Protein AF-A0A841FXX3-F1 (afdb_monomer_lite)

Foldseek 3Di:
DDDPVPPDDDDDDDDDDDDDDDPDDPDPCPVVVVVVVVVVVVVVVVVVLLVLLVVLVVQLVVLLVVQLVLLVVLVVLVVCLVVDDDDPVSSVVSVVVSVVSVVVSVVSLVSNVVSLVSCVPRPDPL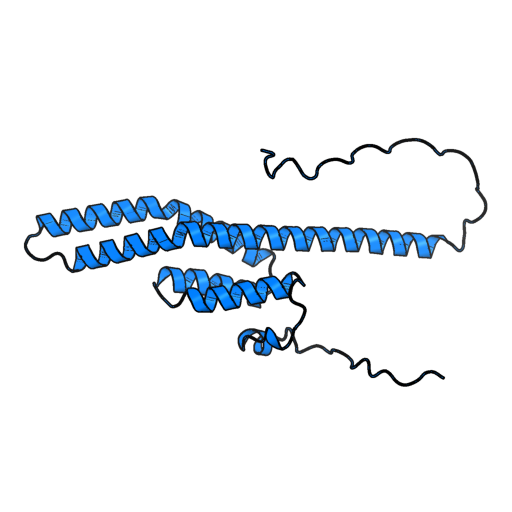LNVLSVVLNVCSNVVHDNPVSVVLNVLVSCVRSVNDPDPPVSDDVSCVVVCVPVDDPDPPPDDDDD

Sequence (192 aa):
MTSWWELAIPAAAGVLGGLGGAAVSGWFGRSNTADAFEREAEERRRRHFLDDRRSSYVRFLAALREWEPRRDRDWKMRAAADNASHTDAQRDDAMRRWRQSREESEPYFRKLIEAQQEILLLAPRHIRDLAISLVVESSRGGKTGRLMEEFLQAVRFDLGTDPDLRAAGSPLLETSGVFQDGVPSLSADDQP

Secondary structure (DSSP, 8-state):
---TTSS------------------TTTSHHHHHHHHHHHHHHHHHHHHHHHHHHHHHHHHHHHHHHHHHHHHHHHHHHHHHT--S-HHHHHHHHHHHHHHHHHHHHHHHHHHHHHHHHHHHS-HHHHHHHHHHHHHHHHT--HHHHHHHHHHHHHHHTT--S-TTTT--HHHHHTTTT-S-----------

Structure (mmCIF, N/CA/C/O backbone):
data_AF-A0A841FXX3-F1
#
_entry.id   AF-A0A841FXX3-F1
#
loop_
_atom_site.group_PDB
_atom_site.id
_atom_site.type_symbol
_atom_site.label_atom_id
_atom_site.label_alt_id
_atom_site.label_comp_id
_atom_site.label_asym_id
_atom_site.label_entity_id
_atom_site.label_seq_id
_atom_site.pdbx_PDB_ins_code
_atom_site.Cartn_x
_atom_site.Cartn_y
_atom_site.Cartn_z
_atom_site.occupancy
_atom_site.B_iso_or_equiv
_atom_site.auth_seq_id
_atom_site.auth_comp_id
_atom_site.auth_asym_id
_atom_site.auth_atom_id
_atom_site.pdbx_PDB_model_num
ATOM 1 N N . MET A 1 1 ? -28.588 -19.182 -8.859 1.00 33.19 1 MET A N 1
ATOM 2 C CA . MET A 1 1 ? -27.223 -18.727 -8.526 1.00 33.19 1 MET A CA 1
ATOM 3 C C . MET A 1 1 ? -27.374 -17.431 -7.755 1.00 33.19 1 MET A C 1
ATOM 5 O O . MET A 1 1 ? -27.699 -16.421 -8.357 1.00 33.19 1 MET A O 1
ATOM 9 N N . THR A 1 2 ? -27.288 -17.503 -6.432 1.00 31.84 2 THR A N 1
ATOM 10 C CA . THR A 1 2 ? -27.483 -16.385 -5.499 1.00 31.84 2 THR A CA 1
ATOM 11 C C . THR A 1 2 ? -26.165 -15.634 -5.313 1.00 31.84 2 THR A C 1
ATOM 13 O O . THR A 1 2 ? -25.117 -16.246 -5.106 1.00 31.84 2 THR A O 1
ATOM 16 N N . SER A 1 3 ? -26.199 -14.311 -5.452 1.00 34.47 3 SER A N 1
ATOM 17 C CA . SER A 1 3 ? -25.046 -13.422 -5.303 1.00 34.47 3 SER A CA 1
ATOM 18 C C . SER A 1 3 ? -24.750 -13.121 -3.830 1.00 34.47 3 SER A C 1
ATOM 20 O O . SER A 1 3 ? -25.654 -12.886 -3.037 1.00 34.47 3 SER A O 1
ATOM 22 N N . TRP A 1 4 ? -23.465 -13.074 -3.475 1.00 40.78 4 TRP A N 1
ATOM 23 C CA . TRP A 1 4 ? -22.912 -12.922 -2.117 1.00 40.78 4 TRP A CA 1
ATOM 24 C C . TRP A 1 4 ? -23.240 -11.608 -1.373 1.00 40.78 4 TRP A C 1
ATOM 26 O O . TRP A 1 4 ? -22.774 -11.424 -0.254 1.00 40.78 4 TRP A O 1
ATOM 36 N N . TRP A 1 5 ? -24.056 -10.719 -1.948 1.00 43.78 5 TRP A N 1
ATOM 37 C CA . TRP A 1 5 ? -24.592 -9.529 -1.272 1.00 43.78 5 TRP A CA 1
ATOM 38 C C . TRP A 1 5 ? -25.999 -9.738 -0.677 1.00 43.78 5 TRP A C 1
ATOM 40 O O . TRP A 1 5 ? -26.487 -8.865 0.031 1.00 43.78 5 TRP A O 1
ATOM 50 N N . GLU A 1 6 ? -26.646 -10.891 -0.904 1.00 35.94 6 GLU A N 1
ATOM 51 C CA . GLU A 1 6 ? -27.991 -11.195 -0.374 1.00 35.94 6 GLU A CA 1
ATOM 52 C C . GLU A 1 6 ? -28.008 -11.791 1.049 1.00 35.94 6 GLU A C 1
ATOM 54 O O . GLU A 1 6 ? -29.073 -12.112 1.575 1.00 35.94 6 GLU A O 1
ATOM 59 N N . LEU A 1 7 ? -26.861 -11.909 1.724 1.00 43.62 7 LEU A N 1
ATOM 60 C CA . LEU A 1 7 ? -26.814 -12.297 3.136 1.00 43.62 7 LEU A CA 1
ATOM 61 C C . LEU A 1 7 ? -26.392 -11.111 4.006 1.00 43.62 7 LEU A C 1
ATOM 63 O O . LEU A 1 7 ? -25.212 -10.788 4.104 1.00 43.62 7 LEU A O 1
ATOM 67 N N . ALA A 1 8 ? -27.407 -10.564 4.685 1.00 34.59 8 ALA A N 1
ATOM 68 C CA . ALA A 1 8 ? -27.363 -9.788 5.929 1.00 34.59 8 ALA A CA 1
ATOM 69 C C . ALA A 1 8 ? -27.492 -8.254 5.851 1.00 34.59 8 ALA A C 1
ATOM 71 O O . ALA A 1 8 ? -26.594 -7.536 6.270 1.00 34.59 8 ALA A O 1
ATOM 72 N N . ILE A 1 9 ? -28.684 -7.771 5.479 1.00 40.09 9 ILE A N 1
ATOM 73 C CA . ILE A 1 9 ? -29.425 -6.685 6.173 1.00 40.09 9 ILE A CA 1
ATOM 74 C C . ILE A 1 9 ? -30.918 -7.088 6.043 1.00 40.09 9 ILE A C 1
ATOM 76 O O . ILE A 1 9 ? -31.274 -7.436 4.916 1.00 40.09 9 ILE A O 1
ATOM 80 N N . PRO A 1 10 ? -31.801 -7.126 7.082 1.00 42.88 10 PRO A N 1
ATOM 81 C CA . PRO A 1 10 ? -32.069 -6.000 7.995 1.00 42.88 10 PRO A CA 1
ATOM 82 C C . PRO A 1 10 ? -32.523 -6.332 9.439 1.00 42.88 10 PRO A C 1
ATOM 84 O O . PRO A 1 10 ? -33.099 -7.377 9.716 1.00 42.88 10 PRO A O 1
ATOM 87 N N . ALA A 1 11 ? -32.407 -5.353 10.344 1.00 34.44 11 ALA A N 1
ATOM 88 C CA . ALA A 1 11 ? -33.353 -5.210 11.457 1.00 34.44 11 ALA A CA 1
ATOM 89 C C . ALA A 1 11 ? -33.450 -3.745 11.916 1.00 34.44 11 ALA A C 1
ATOM 91 O O . ALA A 1 11 ? -32.892 -3.340 12.931 1.00 34.44 11 ALA A O 1
ATOM 92 N N . ALA A 1 12 ? -34.190 -2.950 11.145 1.00 39.91 12 ALA A N 1
ATOM 93 C CA . ALA A 1 12 ? -34.889 -1.781 11.656 1.00 39.91 12 ALA A CA 1
ATOM 94 C C . ALA A 1 12 ? -36.365 -2.173 11.818 1.00 39.91 12 ALA A C 1
ATOM 96 O O . ALA A 1 12 ? -37.042 -2.350 10.811 1.00 39.91 12 ALA A O 1
ATOM 97 N N . ALA A 1 13 ? -36.833 -2.357 13.057 1.00 36.03 13 ALA A N 1
ATOM 98 C CA . ALA A 1 13 ? -38.236 -2.235 13.486 1.00 36.03 13 ALA A CA 1
ATOM 99 C C . ALA A 1 13 ? -38.353 -2.617 14.972 1.00 36.03 13 ALA A C 1
ATOM 101 O O . ALA A 1 13 ? -38.108 -3.762 15.341 1.00 36.03 13 ALA A O 1
ATOM 102 N N . GLY A 1 14 ? -38.745 -1.664 15.820 1.00 32.84 14 GLY A N 1
ATOM 103 C CA . GLY A 1 14 ? -39.004 -1.924 17.237 1.00 32.84 14 GLY A CA 1
ATOM 104 C C . GLY A 1 14 ? -39.181 -0.669 18.088 1.00 32.84 14 GLY A C 1
ATOM 105 O O . GLY A 1 14 ? -38.599 -0.573 19.161 1.00 32.84 14 GLY A O 1
ATOM 106 N N . VAL A 1 15 ? -39.949 0.311 17.608 1.00 38.28 15 VAL A N 1
ATOM 107 C CA . VAL A 1 15 ? -40.445 1.429 18.424 1.00 38.28 15 VAL A CA 1
ATOM 108 C C . VAL A 1 15 ? -41.919 1.154 18.746 1.00 38.28 15 VAL A C 1
ATOM 110 O O . VAL A 1 15 ? -42.684 0.861 17.833 1.00 38.28 15 VAL A O 1
ATOM 113 N N . LEU A 1 16 ? -42.268 1.318 20.033 1.00 42.41 16 LEU A N 1
ATOM 114 C CA . LEU A 1 16 ? -43.600 1.403 20.675 1.00 42.41 16 LEU A CA 1
ATOM 115 C C . LEU A 1 16 ? -44.259 0.119 21.214 1.00 42.41 16 LEU A C 1
ATOM 117 O O . LEU A 1 16 ? -44.835 -0.676 20.482 1.00 42.41 16 LEU A O 1
ATOM 121 N N . GLY A 1 17 ? -44.315 0.045 22.551 1.00 32.19 17 GLY A N 1
ATOM 122 C CA . GLY A 1 17 ? -45.279 -0.761 23.306 1.00 32.19 17 GLY A CA 1
ATOM 123 C C . GLY A 1 17 ? -44.850 -1.001 24.756 1.00 32.19 17 GLY A C 1
ATOM 124 O O . GLY A 1 17 ? -44.239 -2.023 25.036 1.00 32.19 17 GLY A O 1
ATOM 125 N N . GLY A 1 18 ? -45.153 -0.080 25.684 1.00 30.45 18 GLY A N 1
ATOM 126 C CA . GLY A 1 18 ? -44.910 -0.332 27.114 1.00 30.45 18 GLY A CA 1
ATOM 127 C C . GLY A 1 18 ? -44.924 0.871 28.061 1.00 30.45 18 GLY A C 1
ATOM 128 O O . GLY A 1 18 ? -44.042 0.983 28.904 1.00 30.45 18 GLY A O 1
ATOM 129 N N . LEU A 1 19 ? -45.903 1.775 27.951 1.00 45.00 19 LEU A N 1
ATOM 130 C CA . LEU A 1 19 ? -46.287 2.643 29.071 1.00 45.00 19 LEU A CA 1
ATOM 131 C C . LEU A 1 19 ? -47.254 1.850 29.959 1.00 45.00 19 LEU A C 1
ATOM 133 O O . LEU A 1 19 ? -48.381 1.596 29.544 1.00 45.00 19 LEU A O 1
ATOM 137 N N . GLY A 1 20 ? -46.829 1.478 31.168 1.00 33.91 20 GLY A N 1
ATOM 138 C CA . GLY A 1 20 ? -47.740 0.983 32.201 1.00 33.91 20 GLY A CA 1
ATOM 139 C C . GLY A 1 20 ? -47.128 -0.054 33.138 1.00 33.91 20 GLY A C 1
ATOM 140 O O . GLY A 1 20 ? -47.160 -1.241 32.842 1.00 33.91 20 GLY A O 1
ATOM 141 N N . GLY A 1 21 ? -46.656 0.393 34.304 1.00 32.22 21 GLY A N 1
ATOM 142 C CA . GLY A 1 21 ? -46.480 -0.472 35.475 1.00 32.22 21 GLY A CA 1
ATOM 143 C C . GLY A 1 21 ? -45.101 -0.411 36.133 1.00 32.22 21 GLY A C 1
ATOM 144 O O . GLY A 1 21 ? -44.094 -0.710 35.509 1.00 32.22 21 GLY A O 1
ATOM 145 N N . ALA A 1 22 ? -45.112 -0.099 37.433 1.00 40.62 22 ALA A N 1
ATOM 146 C CA . ALA A 1 22 ? -44.022 -0.221 38.408 1.00 40.62 22 ALA A CA 1
ATOM 147 C C . ALA A 1 22 ? -43.091 0.992 38.608 1.00 40.62 22 ALA A C 1
ATOM 149 O O . ALA A 1 22 ? -41.865 0.902 38.612 1.00 40.62 22 ALA A O 1
ATOM 150 N N . ALA A 1 23 ? -43.699 2.120 38.978 1.00 48.38 23 ALA A N 1
ATOM 151 C CA . ALA A 1 23 ? -43.150 2.933 40.058 1.00 48.38 23 ALA A CA 1
ATOM 152 C C . ALA A 1 23 ? -43.208 2.122 41.371 1.00 48.38 23 ALA A C 1
ATOM 154 O O . ALA A 1 23 ? -44.280 2.052 41.943 1.00 48.38 23 ALA A O 1
ATOM 155 N N . VAL A 1 24 ? -42.112 1.456 41.770 1.00 44.41 24 VAL A N 1
ATOM 156 C CA . VAL A 1 24 ? -41.615 1.165 43.148 1.00 44.41 24 VAL A CA 1
ATOM 157 C C . VAL A 1 24 ? -40.372 0.266 42.980 1.00 44.41 24 VAL A C 1
ATOM 159 O O . VAL A 1 24 ? -40.503 -0.949 42.997 1.00 44.41 24 VAL A O 1
ATOM 162 N N . SER A 1 25 ? -39.177 0.828 42.742 1.00 41.00 25 SER A N 1
ATOM 163 C CA . SER A 1 25 ? -37.848 0.151 42.869 1.00 41.00 25 SER A CA 1
ATOM 164 C C . SER A 1 25 ? -36.677 1.146 42.694 1.00 41.00 25 SER A C 1
ATOM 166 O O . SER A 1 25 ? -35.614 0.828 42.169 1.00 41.00 25 SER A O 1
ATOM 168 N N . GLY A 1 26 ? -36.880 2.413 43.060 1.00 42.16 26 GLY A N 1
ATOM 169 C CA . GLY A 1 26 ? -36.105 3.535 42.516 1.00 42.16 26 GLY A CA 1
ATOM 170 C C . GLY A 1 26 ? -34.750 3.864 43.149 1.00 42.16 26 GLY A C 1
ATOM 171 O O . GLY A 1 26 ? -34.178 4.872 42.739 1.00 42.16 26 GLY A O 1
ATOM 172 N N . TRP A 1 27 ? -34.222 3.106 44.121 1.00 45.59 27 TRP A N 1
ATOM 173 C CA . TRP A 1 27 ? -33.054 3.604 44.876 1.00 45.59 27 TRP A CA 1
ATOM 174 C C . TRP A 1 27 ? -31.821 2.700 44.981 1.00 45.59 27 TRP A C 1
ATOM 176 O O . TRP A 1 27 ? -30.732 3.232 45.150 1.00 45.59 27 TRP A O 1
ATOM 186 N N . PHE A 1 28 ? -31.926 1.389 44.742 1.00 43.22 28 PHE A N 1
ATOM 187 C CA . PHE A 1 28 ? -30.753 0.490 44.733 1.00 43.22 28 PHE A CA 1
ATOM 188 C C . PHE A 1 28 ? -30.375 -0.067 43.346 1.00 43.22 28 PHE A C 1
ATOM 190 O O . PHE A 1 28 ? -29.355 -0.731 43.214 1.00 43.22 28 PHE A O 1
ATOM 197 N N . GLY A 1 29 ? -31.154 0.226 42.295 1.00 41.97 29 GLY A N 1
ATOM 198 C CA . GLY A 1 29 ? -30.907 -0.272 40.930 1.00 41.97 29 GLY A CA 1
ATOM 199 C C . GLY A 1 29 ? -30.234 0.712 39.963 1.00 41.97 29 GLY A C 1
ATOM 200 O O . GLY A 1 29 ? -29.828 0.301 38.882 1.00 41.97 29 GLY A O 1
ATOM 201 N N . ARG A 1 30 ? -30.109 2.002 40.319 1.00 46.97 30 ARG A N 1
ATOM 202 C CA . ARG A 1 30 ? -29.649 3.049 39.382 1.00 46.97 30 ARG A CA 1
ATOM 203 C C . ARG A 1 30 ? -28.150 3.014 39.077 1.00 46.97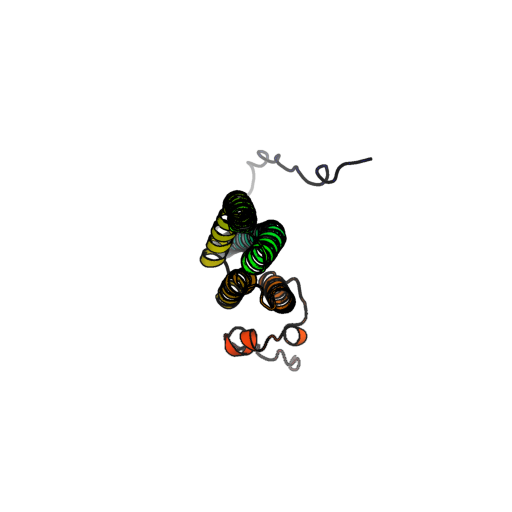 30 ARG A C 1
ATOM 205 O O . ARG A 1 30 ? -27.788 3.321 37.946 1.00 46.97 30 ARG A O 1
ATOM 212 N N . SER A 1 31 ? -27.307 2.622 40.034 1.00 52.81 31 SER A N 1
ATOM 213 C CA . SER A 1 31 ? -25.863 2.459 39.799 1.00 52.81 31 SER A CA 1
ATOM 214 C C . SER A 1 31 ? -25.592 1.295 38.846 1.00 52.81 31 SER A C 1
ATOM 216 O O . SER A 1 31 ? -24.956 1.490 37.822 1.00 52.81 31 SER A O 1
ATOM 218 N N . ASN A 1 32 ? -26.211 0.131 39.076 1.00 55.31 32 ASN A N 1
ATOM 219 C CA . ASN A 1 32 ? -26.041 -1.037 38.204 1.00 55.31 32 ASN A CA 1
ATOM 220 C C . ASN A 1 32 ? -26.517 -0.803 36.762 1.00 55.31 32 ASN A C 1
ATOM 222 O O . ASN A 1 32 ? -25.912 -1.331 35.834 1.00 55.31 32 ASN A O 1
ATOM 226 N N . THR A 1 33 ? -27.579 -0.019 36.546 1.00 58.66 33 THR A N 1
ATOM 227 C CA . THR A 1 33 ? -28.030 0.313 35.185 1.00 58.66 33 THR A CA 1
ATOM 228 C C . THR A 1 33 ? -27.142 1.348 34.507 1.00 58.66 33 THR A C 1
ATOM 230 O O . THR A 1 33 ? -26.877 1.204 33.321 1.00 58.66 33 THR A O 1
ATOM 233 N N . ALA A 1 34 ? -26.667 2.371 35.228 1.00 62.97 34 ALA A N 1
ATOM 234 C CA . ALA A 1 34 ? -25.755 3.366 34.664 1.00 62.97 34 ALA A CA 1
ATOM 235 C C . ALA A 1 34 ? -24.422 2.714 34.266 1.00 62.97 34 ALA A C 1
ATOM 237 O O . ALA A 1 34 ? -23.995 2.858 33.125 1.00 62.97 34 ALA A O 1
ATOM 238 N N . ASP A 1 35 ? -23.868 1.875 35.143 1.00 67.50 35 ASP A N 1
ATOM 239 C CA . ASP A 1 35 ? -22.648 1.110 34.880 1.00 67.50 35 ASP A CA 1
ATOM 240 C C . ASP A 1 35 ? -22.836 0.085 33.747 1.00 67.50 35 ASP A C 1
ATOM 242 O O . ASP A 1 35 ? -21.882 -0.251 33.045 1.00 67.50 35 ASP A O 1
ATOM 246 N N . ALA A 1 36 ? -24.048 -0.456 33.566 1.00 66.69 36 ALA A N 1
ATOM 247 C CA . ALA A 1 36 ? -24.368 -1.355 32.456 1.00 66.69 36 ALA A CA 1
ATOM 248 C C . ALA A 1 36 ? -24.495 -0.602 31.121 1.00 66.69 36 ALA A C 1
ATOM 250 O O . ALA A 1 36 ? -23.956 -1.064 30.117 1.00 66.69 36 ALA A O 1
ATOM 251 N N . PHE A 1 37 ? -25.142 0.569 31.103 1.00 66.56 37 PHE A N 1
ATOM 252 C CA . PHE A 1 37 ? -25.237 1.412 29.907 1.00 66.56 37 PHE A CA 1
ATOM 253 C C . PHE A 1 37 ? -23.880 1.996 29.502 1.00 66.56 37 PHE A C 1
ATOM 255 O O . PHE A 1 37 ? -23.587 2.068 28.309 1.00 66.56 37 PHE A O 1
ATOM 262 N N . GLU A 1 38 ? -23.042 2.388 30.465 1.00 71.94 38 GLU A N 1
ATOM 263 C CA . GLU A 1 38 ? -21.676 2.846 30.200 1.00 71.94 38 GLU A CA 1
ATOM 264 C C . GLU A 1 38 ? -20.825 1.726 29.601 1.00 71.94 38 GLU A C 1
ATOM 266 O O . GLU A 1 38 ? -20.213 1.937 28.552 1.00 71.94 38 GLU A O 1
ATOM 271 N N . ARG A 1 39 ? -20.882 0.514 30.174 1.00 73.62 39 ARG A N 1
ATOM 272 C CA . ARG A 1 39 ? -20.225 -0.674 29.608 1.00 73.62 39 ARG A CA 1
ATOM 273 C C . ARG A 1 39 ? -20.726 -0.995 28.202 1.00 73.62 39 ARG A C 1
ATOM 275 O O . ARG A 1 39 ? -19.916 -1.206 27.306 1.00 73.62 39 ARG A O 1
ATOM 282 N N . GLU A 1 40 ? -22.034 -0.960 27.962 1.00 69.81 40 GLU A N 1
ATOM 283 C CA . GLU A 1 40 ? -22.610 -1.222 26.637 1.00 69.81 40 GLU A CA 1
ATOM 284 C C . GLU A 1 40 ? -22.244 -0.135 25.606 1.00 69.81 40 GLU A C 1
ATOM 286 O O . GLU A 1 40 ? -22.032 -0.421 24.424 1.00 69.81 40 GLU A O 1
ATOM 291 N N . ALA A 1 41 ? -22.158 1.131 26.019 1.00 72.06 41 ALA A N 1
ATOM 292 C CA . ALA A 1 41 ? -21.716 2.230 25.162 1.00 72.06 41 ALA A CA 1
ATOM 293 C C . ALA A 1 41 ? -20.211 2.154 24.860 1.00 72.06 41 ALA A C 1
ATOM 295 O O . ALA A 1 41 ? -19.779 2.426 23.738 1.00 72.06 41 ALA A O 1
ATOM 296 N N . GLU A 1 42 ? -19.398 1.781 25.843 1.00 71.50 42 GLU A N 1
ATOM 297 C CA . GLU A 1 42 ? -17.967 1.547 25.679 1.00 71.50 42 GLU A CA 1
ATOM 298 C C . GLU A 1 42 ? -17.685 0.337 24.787 1.00 71.50 42 GLU A C 1
ATOM 300 O O . GLU A 1 42 ? -16.851 0.415 23.884 1.00 71.50 42 GLU A O 1
ATOM 305 N N . GLU A 1 43 ? -18.460 -0.733 24.925 1.00 70.81 43 GLU A N 1
ATOM 306 C CA . GLU A 1 43 ? -18.322 -1.915 24.086 1.00 70.81 43 GLU A CA 1
ATOM 307 C C . GLU A 1 43 ? -18.738 -1.647 22.633 1.00 70.81 43 GLU A C 1
ATOM 309 O O . GLU A 1 43 ? -18.054 -2.081 21.704 1.00 70.81 43 GLU A O 1
ATOM 314 N N . ARG A 1 44 ? -19.785 -0.841 22.406 1.00 70.44 44 ARG A N 1
ATOM 315 C CA . ARG A 1 44 ? -20.138 -0.348 21.062 1.00 70.44 44 ARG A CA 1
ATOM 316 C C . ARG A 1 44 ? -19.031 0.505 20.443 1.00 70.44 44 ARG A C 1
ATOM 318 O O . ARG A 1 44 ? -18.685 0.285 19.283 1.00 70.44 44 ARG A O 1
ATOM 325 N N . ARG A 1 45 ? -18.443 1.432 21.210 1.00 73.25 45 ARG A N 1
ATOM 326 C CA . ARG A 1 45 ? -17.301 2.252 20.759 1.00 73.25 45 ARG A CA 1
ATOM 327 C C . ARG A 1 45 ? -16.101 1.381 20.392 1.00 73.25 45 ARG A C 1
ATOM 329 O O . ARG A 1 45 ? -15.501 1.581 19.339 1.00 73.25 45 ARG A O 1
ATOM 336 N N . ARG A 1 46 ? -15.796 0.375 21.216 1.00 74.62 46 ARG A N 1
ATOM 337 C CA . ARG A 1 46 ?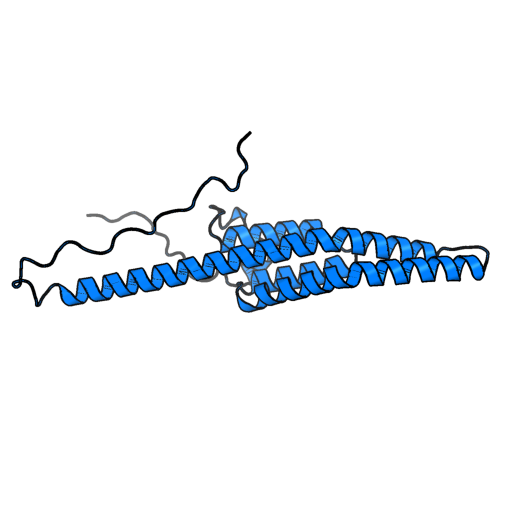 -14.711 -0.580 20.967 1.00 74.62 46 ARG A CA 1
ATOM 338 C C . ARG A 1 46 ? -14.946 -1.406 19.701 1.00 74.62 46 ARG A C 1
ATOM 340 O O . ARG A 1 46 ? -14.012 -1.573 18.923 1.00 74.62 46 ARG A O 1
ATOM 347 N N . ARG A 1 47 ? -16.172 -1.894 19.470 1.00 72.81 47 ARG A N 1
ATOM 348 C CA . ARG A 1 47 ? -16.522 -2.654 18.255 1.00 72.81 47 ARG A CA 1
ATOM 349 C C . ARG A 1 47 ? -16.372 -1.808 16.993 1.00 72.81 47 ARG A C 1
ATOM 351 O O . ARG A 1 47 ? -15.665 -2.231 16.088 1.00 72.81 47 ARG A O 1
ATOM 358 N N . HIS A 1 48 ? -16.931 -0.594 16.973 1.00 77.44 48 HIS A N 1
ATOM 359 C CA . HIS A 1 48 ? -16.757 0.325 15.839 1.00 77.44 48 HIS A CA 1
ATOM 360 C C . HIS A 1 48 ? -15.286 0.600 15.533 1.00 77.44 48 HIS A C 1
ATOM 362 O O . HIS A 1 48 ? -14.870 0.542 14.383 1.00 77.44 48 HIS A O 1
ATOM 368 N N . PHE A 1 49 ? -14.478 0.815 16.568 1.00 82.44 49 PHE A N 1
ATOM 369 C CA . PHE A 1 49 ? -13.058 1.074 16.387 1.00 82.44 49 PHE A CA 1
ATOM 370 C C . PHE A 1 49 ? -12.290 -0.117 15.780 1.00 82.44 49 PHE A C 1
ATOM 372 O O . PHE A 1 49 ? -11.398 0.079 14.954 1.00 82.44 49 PHE A O 1
ATOM 379 N N . LEU A 1 50 ? -12.639 -1.356 16.148 1.00 81.00 50 LEU A N 1
ATOM 380 C CA . LEU A 1 50 ? -12.058 -2.559 15.538 1.00 81.00 50 LEU A CA 1
ATOM 381 C C . LEU A 1 50 ? -12.533 -2.766 14.093 1.00 81.00 50 LEU A C 1
ATOM 383 O O . LEU A 1 50 ? -11.733 -3.157 13.240 1.00 81.00 50 LEU A O 1
ATOM 387 N N . ASP A 1 51 ? -13.798 -2.467 13.801 1.00 83.00 51 ASP A N 1
ATOM 388 C CA . ASP A 1 51 ? -14.342 -2.534 12.442 1.00 83.00 51 ASP A CA 1
ATOM 389 C C . ASP A 1 51 ? -13.659 -1.518 11.515 1.00 83.00 51 ASP A C 1
ATOM 391 O O . ASP A 1 51 ? -13.256 -1.872 10.403 1.00 83.00 51 ASP A O 1
ATOM 395 N N . ASP A 1 52 ? -13.434 -0.291 11.991 1.00 86.94 52 ASP A N 1
ATOM 396 C CA . ASP A 1 52 ? -12.711 0.749 11.255 1.00 86.94 52 ASP A CA 1
ATOM 397 C C . ASP A 1 52 ? -11.273 0.319 10.948 1.00 86.94 52 ASP A C 1
ATOM 399 O O . ASP A 1 52 ? -10.821 0.421 9.804 1.00 86.94 52 ASP A O 1
ATOM 403 N N . ARG A 1 53 ? -10.561 -0.241 11.937 1.00 88.69 53 ARG A N 1
ATOM 404 C CA . ARG A 1 53 ? -9.212 -0.796 11.735 1.00 88.69 53 ARG A CA 1
ATOM 405 C C . ARG A 1 53 ? -9.201 -1.907 10.698 1.00 88.69 53 ARG A C 1
ATOM 407 O O . ARG A 1 53 ? -8.401 -1.863 9.763 1.00 88.69 53 ARG A O 1
ATOM 414 N N . ARG A 1 54 ? -10.105 -2.880 10.832 1.00 89.38 54 ARG A N 1
ATOM 415 C CA . ARG A 1 54 ? -10.243 -3.988 9.881 1.00 89.38 54 ARG A CA 1
ATOM 416 C C . ARG A 1 54 ? -10.478 -3.465 8.466 1.00 89.38 54 ARG A C 1
ATOM 418 O O . ARG A 1 54 ? -9.838 -3.933 7.526 1.00 89.38 54 ARG A O 1
ATOM 425 N N . SER A 1 55 ? -11.370 -2.489 8.325 1.00 91.12 55 SER A N 1
ATOM 426 C CA . SER A 1 55 ? -11.698 -1.843 7.054 1.00 91.12 55 SER A CA 1
ATOM 427 C C . SER A 1 55 ? -10.463 -1.185 6.423 1.00 91.12 55 SER A C 1
ATOM 429 O O . SER A 1 55 ? -10.170 -1.420 5.248 1.00 91.12 55 SER A O 1
ATOM 431 N N . SER A 1 56 ? -9.676 -0.455 7.216 1.00 93.44 56 SER A N 1
ATOM 432 C CA . SER A 1 56 ? -8.427 0.181 6.774 1.00 93.44 56 SER A CA 1
ATOM 433 C C . SER A 1 56 ? -7.358 -0.835 6.362 1.00 93.44 56 SER A C 1
ATOM 435 O O . SER A 1 56 ? -6.718 -0.667 5.324 1.00 93.44 56 SER A O 1
ATOM 437 N N . TYR A 1 57 ? -7.194 -1.939 7.103 1.00 93.00 57 TYR A N 1
ATOM 438 C CA . TYR A 1 57 ? -6.265 -3.014 6.723 1.00 93.00 57 TYR A CA 1
ATOM 439 C C . TYR A 1 57 ? -6.634 -3.645 5.381 1.00 93.00 57 TYR A C 1
ATOM 441 O O . TYR A 1 57 ? -5.765 -3.850 4.534 1.00 93.00 57 TYR A O 1
ATOM 449 N N . VAL A 1 58 ? -7.923 -3.905 5.152 1.00 93.50 58 VAL A N 1
ATOM 450 C CA . VAL A 1 58 ? -8.410 -4.444 3.875 1.00 93.50 58 VAL A CA 1
ATOM 451 C C . VAL A 1 58 ? -8.157 -3.463 2.731 1.00 93.50 58 VAL A C 1
ATOM 453 O O . VAL A 1 58 ? -7.650 -3.877 1.687 1.00 93.50 58 VAL A O 1
ATOM 456 N N . ARG A 1 59 ? -8.457 -2.169 2.918 1.00 94.19 59 ARG A N 1
ATOM 457 C CA . ARG A 1 59 ? -8.195 -1.136 1.900 1.00 94.19 59 ARG A CA 1
ATOM 458 C C . ARG A 1 59 ? -6.712 -1.037 1.556 1.00 94.19 59 ARG A C 1
ATOM 460 O O . ARG A 1 59 ? -6.374 -1.004 0.374 1.00 94.19 59 ARG A O 1
ATOM 467 N N . PHE A 1 60 ? -5.834 -1.062 2.556 1.00 96.12 60 PHE A N 1
ATOM 468 C CA . PHE A 1 60 ? -4.387 -1.029 2.348 1.00 96.12 60 PHE A CA 1
ATOM 469 C C . PHE A 1 60 ? -3.883 -2.249 1.576 1.00 96.12 60 PHE A C 1
ATOM 471 O O . PHE A 1 60 ? -3.189 -2.095 0.573 1.00 96.12 60 PHE A O 1
ATOM 478 N N . LEU A 1 61 ? -4.277 -3.459 1.982 1.00 93.44 61 LEU A N 1
ATOM 479 C CA . LEU A 1 61 ? -3.880 -4.692 1.297 1.00 93.44 61 LEU A CA 1
ATOM 480 C C . LEU A 1 61 ? -4.397 -4.742 -0.147 1.00 93.44 61 LEU A C 1
ATOM 482 O O . LEU A 1 61 ? -3.676 -5.173 -1.049 1.00 93.44 61 LEU A O 1
ATOM 486 N N . ALA A 1 62 ? -5.624 -4.272 -0.386 1.00 92.56 62 ALA A N 1
ATOM 487 C CA . ALA A 1 62 ? -6.188 -4.171 -1.728 1.00 92.56 62 ALA A CA 1
ATOM 488 C C . ALA A 1 62 ? -5.407 -3.173 -2.597 1.00 92.56 62 ALA A C 1
ATOM 490 O O . ALA A 1 62 ? -5.009 -3.514 -3.712 1.00 92.56 62 ALA A O 1
ATOM 491 N N . ALA A 1 63 ? -5.124 -1.974 -2.077 1.00 94.31 63 ALA A N 1
ATOM 492 C CA . ALA A 1 63 ? -4.338 -0.965 -2.784 1.00 94.31 63 ALA A CA 1
ATOM 493 C C . ALA A 1 63 ? -2.913 -1.458 -3.089 1.00 94.31 63 ALA A C 1
ATOM 495 O O . ALA A 1 63 ? -2.410 -1.266 -4.197 1.00 94.31 63 ALA A O 1
ATOM 496 N N . LEU A 1 64 ? -2.287 -2.165 -2.145 1.00 91.50 64 LEU A N 1
ATOM 497 C CA . LEU A 1 64 ? -0.956 -2.740 -2.319 1.00 91.50 64 LEU A CA 1
ATOM 498 C C . LEU A 1 64 ? -0.945 -3.807 -3.424 1.00 91.50 64 LEU A C 1
ATOM 500 O O . LEU A 1 64 ? -0.087 -3.766 -4.305 1.00 91.50 64 LEU A O 1
ATOM 504 N N . ARG A 1 65 ? -1.944 -4.699 -3.443 1.00 90.56 65 ARG A N 1
ATOM 505 C CA . ARG A 1 65 ? -2.110 -5.728 -4.485 1.00 90.56 65 ARG A CA 1
ATOM 506 C C . ARG A 1 65 ? -2.369 -5.142 -5.874 1.00 90.56 65 ARG A C 1
ATOM 508 O O . ARG A 1 65 ? -1.984 -5.742 -6.876 1.00 90.56 65 ARG A O 1
ATOM 515 N N . GLU A 1 66 ? -3.035 -3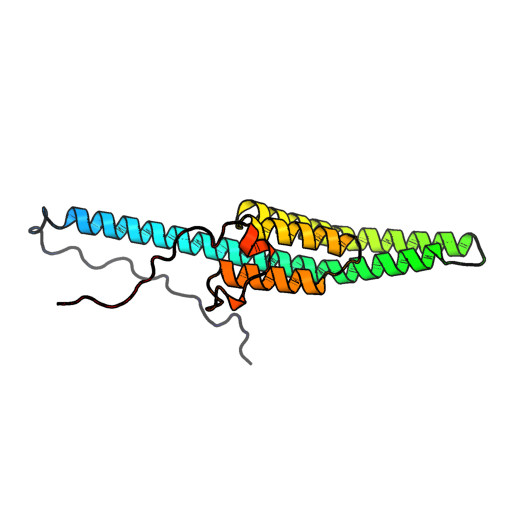.994 -5.958 1.00 91.81 66 GLU A N 1
ATOM 516 C CA . GLU A 1 66 ? -3.238 -3.290 -7.226 1.00 91.81 66 GLU A CA 1
ATOM 517 C C . GLU A 1 66 ? -1.950 -2.614 -7.718 1.00 91.81 66 GLU A C 1
ATOM 519 O O . GLU A 1 66 ? -1.634 -2.666 -8.911 1.00 91.81 66 GLU A O 1
ATOM 524 N N . TRP A 1 67 ? -1.201 -1.976 -6.820 1.00 92.25 67 TRP A N 1
ATOM 525 C CA . TRP A 1 67 ? -0.029 -1.187 -7.186 1.00 92.25 67 TRP A CA 1
ATOM 526 C C . TRP A 1 67 ? 1.228 -2.032 -7.449 1.00 92.25 67 TRP A C 1
ATOM 528 O O . TRP A 1 67 ? 1.946 -1.756 -8.412 1.00 92.25 67 TRP A O 1
ATOM 538 N N . GLU A 1 68 ? 1.490 -3.081 -6.660 1.00 89.94 68 GLU A N 1
ATOM 539 C CA . GLU A 1 68 ? 2.743 -3.851 -6.736 1.00 89.94 68 GLU A CA 1
ATOM 540 C C . GLU A 1 68 ? 3.054 -4.403 -8.146 1.00 89.94 68 GLU A C 1
ATOM 542 O O . GLU A 1 68 ? 4.173 -4.187 -8.623 1.00 89.94 68 GLU A O 1
ATOM 547 N N . PRO A 1 69 ? 2.103 -5.021 -8.881 1.00 88.69 69 PRO A N 1
ATOM 548 C CA . PRO A 1 69 ? 2.379 -5.536 -10.224 1.00 88.69 69 PRO A CA 1
ATOM 549 C C . PRO A 1 69 ? 2.700 -4.432 -11.240 1.00 88.69 69 PRO A C 1
ATOM 551 O O . PRO A 1 69 ? 3.483 -4.638 -12.166 1.00 88.69 69 PRO A O 1
ATOM 554 N N . ARG A 1 70 ? 2.101 -3.244 -11.076 1.00 91.00 70 ARG A N 1
ATOM 555 C CA . ARG A 1 70 ? 2.349 -2.078 -11.944 1.00 91.00 70 ARG A CA 1
ATOM 556 C C . ARG A 1 70 ? 3.741 -1.522 -11.697 1.00 91.00 70 ARG A C 1
ATOM 558 O O . ARG A 1 70 ? 4.487 -1.299 -12.643 1.00 91.00 70 ARG A O 1
ATOM 565 N N . ARG A 1 71 ? 4.120 -1.399 -10.424 1.00 89.25 71 ARG A N 1
ATOM 566 C CA . ARG A 1 71 ? 5.478 -1.037 -10.025 1.00 89.25 71 ARG A CA 1
ATOM 567 C C . ARG A 1 71 ? 6.493 -2.021 -10.604 1.00 89.25 71 ARG A C 1
ATOM 569 O O . ARG A 1 71 ? 7.482 -1.588 -11.184 1.00 89.25 71 ARG A O 1
ATOM 576 N N . ASP A 1 72 ? 6.274 -3.329 -10.476 1.00 89.31 72 ASP A N 1
ATOM 577 C CA . ASP A 1 72 ? 7.177 -4.346 -11.039 1.00 89.31 72 ASP A CA 1
ATOM 578 C C . ASP A 1 72 ? 7.325 -4.209 -12.568 1.00 89.31 72 ASP A C 1
ATOM 580 O O . ASP A 1 72 ? 8.441 -4.221 -13.095 1.00 89.31 72 ASP A O 1
ATOM 584 N N . ARG A 1 73 ? 6.213 -3.973 -13.278 1.00 90.56 73 ARG A N 1
ATOM 585 C CA . ARG A 1 73 ? 6.214 -3.654 -14.715 1.00 90.56 73 ARG A CA 1
ATOM 586 C C . ARG A 1 73 ? 7.067 -2.420 -15.026 1.00 90.56 73 ARG A C 1
ATOM 588 O O . ARG A 1 73 ? 7.895 -2.482 -15.934 1.00 90.56 73 ARG A O 1
ATOM 595 N N . ASP A 1 74 ? 6.906 -1.332 -14.274 1.00 89.38 74 ASP A N 1
ATOM 596 C CA . ASP A 1 74 ? 7.668 -0.092 -14.469 1.00 89.38 74 ASP A CA 1
ATOM 597 C C . ASP A 1 74 ? 9.173 -0.303 -14.279 1.00 89.38 74 ASP A C 1
ATOM 599 O O . ASP A 1 74 ? 9.971 0.197 -15.072 1.00 89.38 74 ASP A O 1
ATOM 603 N N . TRP A 1 75 ? 9.575 -1.064 -13.255 1.00 87.62 75 TRP A N 1
ATOM 604 C CA . TRP A 1 75 ? 10.981 -1.393 -13.005 1.00 87.62 75 TRP A CA 1
ATOM 605 C C . TRP A 1 75 ? 11.583 -2.232 -14.133 1.00 87.62 75 TRP A C 1
ATOM 607 O O . TRP A 1 75 ? 12.695 -1.951 -14.580 1.00 87.62 75 TRP A O 1
ATOM 617 N N . LYS A 1 76 ? 10.841 -3.217 -14.649 1.00 88.69 76 LYS A N 1
ATOM 618 C CA . LYS A 1 76 ? 11.269 -4.016 -15.808 1.00 88.69 76 LYS A CA 1
ATOM 619 C C . LYS A 1 76 ? 11.412 -3.163 -17.067 1.00 88.69 76 LYS A C 1
ATOM 621 O O . LYS A 1 76 ? 12.399 -3.305 -17.785 1.00 88.69 76 LYS A O 1
ATOM 626 N N . MET A 1 77 ? 10.476 -2.244 -17.316 1.00 88.50 77 MET A N 1
ATOM 627 C CA . MET A 1 77 ? 10.569 -1.297 -18.435 1.00 88.50 77 MET A CA 1
ATOM 628 C C . MET A 1 77 ? 11.761 -0.350 -18.288 1.00 88.50 77 MET A C 1
ATOM 630 O O . MET A 1 77 ? 12.443 -0.077 -19.273 1.00 88.50 77 MET A O 1
ATOM 634 N N . ARG A 1 78 ? 12.051 0.109 -17.064 1.00 88.69 78 ARG A N 1
ATOM 635 C CA . ARG A 1 78 ? 13.226 0.936 -16.786 1.00 88.69 78 ARG A CA 1
ATOM 636 C C . ARG A 1 78 ? 14.520 0.187 -17.081 1.00 88.69 78 ARG A C 1
ATOM 638 O O . ARG A 1 78 ? 15.347 0.689 -17.833 1.00 88.69 78 ARG A O 1
ATOM 645 N N . ALA A 1 79 ? 14.654 -1.029 -16.554 1.00 88.06 79 ALA A N 1
ATOM 646 C CA . ALA A 1 79 ? 15.816 -1.874 -16.800 1.00 88.06 79 ALA A CA 1
ATOM 647 C C . ALA A 1 79 ? 15.993 -2.185 -18.297 1.00 88.06 79 ALA A C 1
ATOM 649 O O . ALA A 1 79 ? 17.115 -2.207 -18.794 1.00 88.06 79 ALA A O 1
ATOM 650 N N . ALA A 1 80 ? 14.899 -2.387 -19.039 1.00 85.38 80 ALA A N 1
ATOM 651 C CA . ALA A 1 80 ? 14.949 -2.565 -20.488 1.00 85.38 80 ALA A CA 1
ATOM 652 C C . ALA A 1 80 ? 15.403 -1.290 -21.223 1.00 85.38 80 ALA A C 1
ATOM 654 O O . ALA A 1 80 ? 16.190 -1.386 -22.159 1.00 85.38 80 ALA A O 1
ATOM 655 N N . ALA A 1 81 ? 14.952 -0.106 -20.792 1.00 84.38 81 ALA A N 1
ATOM 656 C CA . ALA A 1 81 ? 15.382 1.173 -21.360 1.00 84.38 81 ALA A CA 1
ATOM 657 C C . ALA A 1 81 ? 16.867 1.463 -21.088 1.00 84.38 81 ALA A C 1
ATOM 659 O O . ALA A 1 81 ? 17.572 1.933 -21.980 1.00 84.38 81 ALA A O 1
ATOM 660 N N . ASP A 1 82 ? 17.350 1.141 -19.885 1.00 84.06 82 ASP A N 1
ATOM 661 C CA . ASP A 1 82 ? 18.757 1.309 -19.510 1.00 84.06 82 ASP A CA 1
ATOM 662 C C . ASP A 1 82 ? 19.671 0.327 -20.282 1.00 84.06 82 ASP A C 1
ATOM 664 O O . ASP A 1 82 ? 20.800 0.676 -20.625 1.00 84.06 82 ASP A O 1
ATOM 668 N N . ASN A 1 83 ? 19.163 -0.862 -20.636 1.00 83.31 83 ASN A N 1
ATOM 669 C CA . ASN A 1 83 ? 19.871 -1.878 -21.430 1.00 83.31 83 ASN A CA 1
ATOM 670 C C . ASN A 1 83 ? 19.610 -1.802 -22.944 1.00 83.31 83 ASN A C 1
ATOM 672 O O . ASN A 1 83 ? 20.096 -2.658 -23.684 1.00 83.31 83 ASN A O 1
ATOM 676 N N . ALA A 1 84 ? 18.842 -0.818 -23.425 1.00 77.19 84 ALA A N 1
ATOM 677 C CA . ALA A 1 84 ? 18.553 -0.669 -24.846 1.00 77.19 84 ALA A CA 1
ATOM 678 C C . ALA A 1 84 ? 19.850 -0.330 -25.600 1.00 77.19 84 ALA A C 1
ATOM 680 O O . ALA A 1 84 ? 20.328 0.809 -25.596 1.00 77.19 84 ALA A O 1
ATOM 681 N N . SER A 1 85 ? 20.443 -1.346 -26.221 1.00 68.69 85 SER A N 1
ATOM 682 C CA . SER A 1 85 ? 21.617 -1.223 -27.066 1.00 68.69 85 SER A CA 1
ATOM 683 C C . SER A 1 85 ? 21.177 -0.947 -28.504 1.00 68.69 85 SER A C 1
ATOM 685 O O . SER A 1 85 ? 20.280 -1.608 -29.019 1.00 68.69 85 SER A O 1
ATOM 687 N N . HIS A 1 86 ? 21.838 0.033 -29.130 1.00 62.38 86 HIS A N 1
ATOM 688 C CA . HIS A 1 86 ? 22.121 0.168 -30.571 1.00 62.38 86 HIS A CA 1
ATOM 689 C C . HIS A 1 86 ? 21.697 1.476 -31.263 1.00 62.38 86 HIS A C 1
ATOM 691 O O . HIS A 1 86 ? 22.402 1.859 -32.191 1.00 62.38 86 HIS A O 1
ATOM 697 N N . THR A 1 87 ? 20.685 2.234 -30.815 1.00 80.56 87 THR A N 1
ATOM 698 C CA . THR A 1 87 ? 20.416 3.591 -31.359 1.00 80.56 87 THR A CA 1
ATOM 699 C C . THR A 1 87 ? 19.777 4.534 -30.334 1.00 80.56 87 THR A C 1
ATOM 701 O O . THR A 1 87 ? 18.979 4.099 -29.501 1.00 80.56 87 THR A O 1
ATOM 704 N N . ASP A 1 88 ? 20.061 5.838 -30.431 1.00 84.25 88 ASP A N 1
ATOM 705 C CA . ASP A 1 88 ? 19.430 6.868 -29.586 1.00 84.25 88 ASP A CA 1
ATOM 706 C C . ASP A 1 88 ? 17.897 6.861 -29.727 1.00 84.25 88 ASP A C 1
ATOM 708 O O . ASP A 1 88 ? 17.175 6.950 -28.736 1.00 84.25 88 ASP A O 1
ATOM 712 N N . ALA A 1 89 ? 17.391 6.610 -30.940 1.00 85.81 89 ALA A N 1
ATOM 713 C CA . ALA A 1 89 ? 15.958 6.513 -31.218 1.00 85.81 89 ALA A CA 1
ATOM 714 C C . ALA A 1 89 ? 15.254 5.384 -30.436 1.00 85.81 89 ALA A C 1
ATOM 716 O O . ALA A 1 89 ? 14.125 5.558 -29.974 1.00 85.81 89 ALA A O 1
ATOM 717 N N . GLN A 1 90 ? 15.906 4.230 -30.259 1.00 84.31 90 GLN A N 1
ATOM 718 C CA . GLN A 1 90 ? 15.354 3.114 -29.480 1.00 84.31 90 GLN A CA 1
ATOM 719 C C . GLN A 1 90 ? 15.364 3.404 -27.977 1.00 84.31 90 GLN A C 1
ATOM 721 O O . GLN A 1 90 ? 14.418 3.042 -27.275 1.00 84.31 90 GLN A O 1
ATOM 726 N N . ARG A 1 91 ? 16.404 4.086 -27.485 1.00 85.00 91 ARG A N 1
ATOM 727 C CA . ARG A 1 91 ? 16.485 4.516 -26.085 1.00 85.00 91 ARG A CA 1
ATOM 728 C C . ARG A 1 91 ? 15.401 5.544 -25.760 1.00 85.00 91 ARG A C 1
ATOM 730 O O . ARG A 1 91 ? 14.728 5.406 -24.738 1.00 85.00 91 ARG A O 1
ATOM 737 N N . ASP A 1 92 ? 15.189 6.521 -26.637 1.00 90.06 92 ASP A N 1
ATOM 738 C CA . ASP A 1 92 ? 14.154 7.545 -26.466 1.00 90.06 92 ASP A CA 1
ATOM 739 C C . ASP A 1 92 ? 12.747 6.942 -26.465 1.00 90.06 92 ASP A C 1
ATOM 741 O O . ASP A 1 92 ? 11.908 7.294 -25.631 1.00 90.06 92 ASP A O 1
ATOM 745 N N . ASP A 1 93 ? 12.486 5.985 -27.358 1.00 90.62 93 ASP A N 1
ATOM 746 C CA . ASP A 1 93 ? 11.217 5.265 -27.382 1.00 90.62 93 ASP A CA 1
ATOM 747 C C . ASP A 1 93 ? 10.995 4.426 -26.112 1.00 90.62 93 ASP A C 1
ATOM 749 O O . ASP A 1 93 ? 9.931 4.514 -25.493 1.00 90.62 93 ASP A O 1
ATOM 753 N N . ALA A 1 94 ? 12.007 3.681 -25.658 1.00 89.12 94 ALA A N 1
ATOM 754 C CA . ALA A 1 94 ? 11.927 2.900 -24.423 1.00 89.12 94 ALA A CA 1
ATOM 755 C C . ALA A 1 94 ? 11.700 3.791 -23.186 1.00 89.12 94 ALA A C 1
ATOM 757 O O . ALA A 1 94 ? 10.849 3.491 -22.345 1.00 89.12 94 ALA A O 1
ATOM 758 N N . MET A 1 95 ? 12.396 4.930 -23.104 1.00 90.38 95 MET A N 1
ATOM 759 C CA . MET A 1 95 ? 12.234 5.906 -22.024 1.00 90.38 95 MET A CA 1
ATOM 760 C C . MET A 1 95 ? 10.834 6.536 -22.030 1.00 90.38 95 MET A C 1
ATOM 762 O O . MET A 1 95 ? 10.237 6.724 -20.968 1.00 90.38 95 MET A O 1
ATOM 766 N N . ARG A 1 96 ? 10.276 6.831 -23.212 1.00 92.94 96 ARG A N 1
ATOM 767 C CA . ARG A 1 96 ? 8.904 7.341 -23.363 1.00 92.94 96 ARG A CA 1
ATOM 768 C C . ARG A 1 96 ? 7.874 6.344 -22.835 1.00 92.94 96 ARG A C 1
ATOM 770 O O . ARG A 1 96 ? 7.014 6.727 -22.048 1.00 92.94 96 ARG A O 1
ATOM 777 N N . ARG A 1 97 ? 7.994 5.067 -23.214 1.00 92.12 97 ARG A N 1
ATOM 778 C CA . ARG A 1 97 ? 7.094 3.997 -22.750 1.00 92.12 97 ARG A CA 1
ATOM 779 C C . ARG A 1 97 ? 7.177 3.791 -21.242 1.00 92.12 97 ARG A C 1
ATOM 781 O O . ARG A 1 97 ? 6.149 3.626 -20.593 1.00 92.12 97 ARG A O 1
ATOM 788 N N . TRP A 1 98 ? 8.381 3.850 -20.674 1.00 92.38 98 TRP A N 1
ATOM 789 C CA . TRP A 1 98 ? 8.553 3.784 -19.224 1.00 92.38 98 TRP A CA 1
ATOM 790 C C . TRP A 1 98 ? 7.865 4.955 -18.506 1.00 92.38 98 TRP A C 1
ATOM 792 O O . TRP A 1 98 ? 7.136 4.722 -17.544 1.00 92.38 98 TRP A O 1
ATOM 802 N N . ARG A 1 99 ? 8.038 6.199 -18.980 1.00 92.31 99 ARG A N 1
ATOM 803 C CA . ARG A 1 99 ? 7.364 7.376 -18.395 1.00 92.31 99 ARG A CA 1
ATOM 804 C C . ARG A 1 99 ? 5.845 7.253 -18.457 1.00 92.31 99 ARG A C 1
ATOM 806 O O . ARG A 1 99 ? 5.191 7.480 -17.448 1.00 92.31 99 ARG A O 1
ATOM 813 N N . GLN A 1 100 ? 5.307 6.815 -19.592 1.00 94.75 100 GLN A N 1
ATOM 814 C CA . GLN A 1 100 ? 3.873 6.573 -19.733 1.00 94.75 100 GLN A CA 1
ATOM 815 C C . GLN A 1 100 ? 3.380 5.515 -18.733 1.00 94.75 100 GLN A C 1
ATOM 817 O O . GLN A 1 100 ? 2.399 5.734 -18.031 1.00 94.75 100 GLN A O 1
ATOM 822 N N . SER A 1 101 ? 4.085 4.386 -18.605 1.00 91.75 101 SER A N 1
ATOM 823 C CA . SER A 1 101 ? 3.713 3.349 -17.633 1.00 91.75 101 SER A CA 1
ATOM 824 C C . SER A 1 101 ? 3.761 3.867 -16.189 1.00 91.75 101 SER A C 1
ATOM 826 O O . SER A 1 101 ? 2.868 3.565 -15.396 1.00 91.75 101 SER A O 1
ATOM 828 N N . ARG A 1 102 ? 4.747 4.714 -15.862 1.00 92.50 102 ARG A N 1
ATOM 829 C CA . ARG A 1 102 ? 4.842 5.385 -14.558 1.00 92.50 102 ARG A CA 1
ATOM 830 C C . ARG A 1 102 ? 3.648 6.302 -14.303 1.00 92.50 102 ARG A C 1
ATOM 832 O O . ARG A 1 102 ? 3.075 6.231 -13.218 1.00 92.50 102 ARG A O 1
ATOM 839 N N . GLU A 1 103 ? 3.258 7.114 -15.281 1.00 94.44 103 GLU A N 1
ATOM 840 C CA . GLU A 1 103 ? 2.073 7.980 -15.202 1.00 94.44 103 GLU A CA 1
ATOM 841 C C . GLU A 1 103 ? 0.787 7.167 -14.994 1.00 94.44 103 GLU A C 1
ATOM 843 O O . GLU A 1 103 ? -0.045 7.532 -14.168 1.00 94.44 103 GLU A O 1
ATOM 848 N N . GLU A 1 104 ? 0.653 6.015 -15.656 1.00 93.31 104 GLU A N 1
ATOM 849 C CA . GLU A 1 104 ? -0.467 5.087 -15.444 1.00 93.31 104 GLU A CA 1
ATOM 850 C C . GLU A 1 104 ? -0.458 4.439 -14.045 1.00 93.31 104 GLU A C 1
ATOM 852 O O . GLU A 1 104 ? -1.516 4.101 -13.508 1.00 93.31 104 GLU A O 1
ATOM 857 N N . SER A 1 105 ? 0.722 4.237 -13.448 1.00 93.06 105 SER A N 1
ATOM 858 C CA . SER A 1 105 ? 0.880 3.636 -12.114 1.00 93.06 105 SER A CA 1
ATOM 859 C C . SER A 1 105 ? 0.586 4.612 -10.966 1.00 93.06 105 SER A C 1
ATOM 861 O O . SER A 1 105 ? 0.193 4.191 -9.875 1.00 93.06 105 SER A O 1
ATOM 863 N N . GLU A 1 106 ? 0.762 5.911 -11.210 1.00 93.56 106 GLU A N 1
ATOM 864 C CA . GLU A 1 106 ? 0.732 6.976 -10.205 1.00 93.56 106 GLU A CA 1
ATOM 865 C C . GLU A 1 106 ? -0.586 7.043 -9.404 1.00 93.56 106 GLU A C 1
ATOM 867 O O . GLU A 1 106 ? -0.522 7.128 -8.174 1.00 93.56 106 GLU A O 1
ATOM 872 N N . PRO A 1 107 ? -1.788 6.926 -10.007 1.00 95.88 107 PRO A N 1
ATOM 873 C CA . PRO A 1 107 ? -3.039 6.938 -9.243 1.00 95.88 107 PRO A CA 1
ATOM 874 C C . PRO A 1 107 ? -3.137 5.793 -8.227 1.00 95.88 107 PRO A C 1
ATOM 876 O O . PRO A 1 107 ? -3.667 5.969 -7.132 1.00 95.88 107 PRO A O 1
ATOM 879 N N . TYR A 1 108 ? -2.589 4.624 -8.564 1.00 94.69 108 TYR A N 1
ATOM 880 C CA . TYR A 1 108 ? -2.585 3.460 -7.677 1.00 94.69 108 TYR A CA 1
ATOM 881 C C . TYR A 1 108 ? -1.605 3.644 -6.522 1.00 94.69 108 TYR A C 1
ATOM 883 O O . TYR A 1 108 ? -1.888 3.224 -5.402 1.00 94.69 108 TYR A O 1
ATOM 891 N N . PHE A 1 109 ? -0.476 4.310 -6.779 1.00 93.69 109 PHE A N 1
ATOM 892 C CA . PHE A 1 109 ? 0.447 4.689 -5.718 1.00 93.69 109 PHE A CA 1
ATOM 893 C C . PHE A 1 109 ? -0.216 5.661 -4.738 1.00 93.69 109 PHE A C 1
ATOM 895 O O . PHE A 1 109 ? -0.158 5.442 -3.533 1.00 93.69 109 PHE A O 1
ATOM 902 N N . ARG A 1 110 ? -0.923 6.684 -5.234 1.00 95.69 110 ARG A N 1
ATOM 903 C CA . ARG A 1 110 ? -1.663 7.621 -4.370 1.00 95.69 110 ARG A CA 1
ATOM 904 C C . ARG A 1 110 ? -2.720 6.916 -3.528 1.00 95.69 110 ARG A C 1
ATOM 906 O O . ARG A 1 110 ? -2.734 7.111 -2.319 1.00 95.69 110 ARG A O 1
ATOM 913 N N . LYS A 1 111 ? -3.505 6.019 -4.132 1.00 95.81 111 LYS A N 1
ATOM 914 C CA . LYS A 1 111 ? -4.478 5.177 -3.416 1.00 95.81 111 LYS A CA 1
ATOM 915 C C . LYS A 1 111 ? -3.820 4.338 -2.311 1.00 95.81 111 LYS A C 1
ATOM 917 O O . LYS A 1 111 ? -4.385 4.189 -1.231 1.00 95.81 111 LYS A O 1
ATOM 922 N N . LEU A 1 112 ? -2.622 3.798 -2.556 1.00 95.62 112 LEU A N 1
ATOM 923 C CA . LEU A 1 112 ? -1.848 3.081 -1.538 1.00 95.62 112 LEU A CA 1
ATOM 924 C C . LEU A 1 112 ? -1.420 4.002 -0.388 1.00 95.62 112 LEU A C 1
ATOM 926 O O . LEU A 1 112 ? -1.541 3.609 0.769 1.00 95.62 112 LEU A O 1
ATOM 930 N N . ILE A 1 113 ? -0.945 5.213 -0.688 1.00 95.69 113 ILE A N 1
ATOM 931 C CA . ILE A 1 113 ? -0.549 6.192 0.334 1.00 95.69 113 ILE A CA 1
ATOM 932 C C . ILE A 1 113 ? -1.753 6.661 1.158 1.00 95.69 113 ILE A C 1
ATOM 934 O O . ILE A 1 113 ? -1.654 6.731 2.380 1.00 95.69 113 ILE A O 1
ATOM 938 N N . GLU A 1 114 ? -2.898 6.917 0.528 1.00 96.00 114 GLU A N 1
ATOM 939 C CA . GLU A 1 114 ? -4.147 7.257 1.222 1.00 96.00 114 GLU A CA 1
ATOM 940 C C . GLU A 1 114 ? -4.557 6.138 2.192 1.00 96.00 114 GLU A C 1
ATOM 942 O O . GLU A 1 114 ? -4.739 6.382 3.385 1.00 96.00 114 GLU A O 1
ATOM 947 N N . ALA A 1 115 ? -4.582 4.885 1.729 1.00 94.81 115 ALA A N 1
ATOM 948 C CA . ALA A 1 115 ? -4.892 3.744 2.588 1.00 94.81 115 ALA A CA 1
ATOM 949 C C . ALA A 1 115 ? -3.841 3.523 3.697 1.00 94.81 115 ALA A C 1
ATOM 951 O O . ALA A 1 115 ? -4.174 3.098 4.804 1.00 94.81 115 ALA A O 1
ATOM 952 N N . GLN A 1 116 ? -2.566 3.830 3.437 1.00 95.94 116 GLN A N 1
ATOM 953 C CA . GLN A 1 116 ? -1.518 3.789 4.457 1.00 95.94 116 GLN A CA 1
ATOM 954 C C . GLN A 1 116 ? -1.768 4.834 5.550 1.00 95.94 116 GLN A C 1
ATOM 956 O O . GLN A 1 116 ? -1.611 4.523 6.729 1.00 95.94 116 GLN A O 1
ATOM 961 N N . GLN A 1 117 ? -2.174 6.053 5.192 1.00 95.00 117 GLN A N 1
ATOM 962 C CA . GLN A 1 117 ? -2.471 7.109 6.165 1.00 95.00 117 GLN A CA 1
ATOM 963 C C . GLN A 1 117 ? -3.597 6.704 7.121 1.00 95.00 117 GLN A C 1
ATOM 965 O O . GLN A 1 117 ? -3.492 6.959 8.321 1.00 95.00 117 GLN A O 1
ATOM 970 N N . GLU A 1 118 ? -4.620 5.998 6.637 1.00 94.31 118 GLU A N 1
ATOM 971 C CA . GLU A 1 118 ? -5.674 5.446 7.499 1.00 94.31 118 GLU A CA 1
ATOM 972 C C . GLU A 1 118 ? -5.112 4.475 8.554 1.00 94.31 118 GLU A C 1
ATOM 974 O O . GLU A 1 118 ? -5.484 4.537 9.729 1.00 94.31 118 GLU A O 1
ATOM 979 N N . ILE A 1 119 ? -4.159 3.616 8.169 1.00 92.94 119 ILE A N 1
ATOM 980 C CA . ILE A 1 119 ? -3.449 2.732 9.107 1.00 92.94 119 ILE A CA 1
ATOM 981 C C . ILE A 1 119 ? -2.645 3.546 10.124 1.00 92.94 119 ILE A C 1
ATOM 983 O O . ILE A 1 119 ? -2.678 3.232 11.315 1.00 92.94 119 ILE A O 1
ATOM 987 N N . LEU A 1 120 ? -1.941 4.595 9.689 1.00 91.00 120 LEU A N 1
ATOM 988 C CA . LEU A 1 120 ? -1.125 5.431 10.579 1.00 91.00 120 LEU A CA 1
ATOM 989 C C . LEU A 1 120 ? -1.952 6.115 11.676 1.00 91.00 120 LEU A C 1
ATOM 991 O O . LEU A 1 120 ? -1.438 6.331 12.775 1.00 91.00 120 LEU A O 1
ATOM 995 N N . LEU A 1 121 ? -3.219 6.420 11.394 1.00 90.69 121 LEU A N 1
ATOM 996 C CA . LEU A 1 121 ? -4.137 7.042 12.346 1.00 90.69 121 LEU A CA 1
ATOM 997 C C . LEU A 1 121 ? -4.733 6.033 13.336 1.00 90.69 121 LEU A C 1
ATOM 999 O O . LEU A 1 121 ? -4.845 6.333 14.524 1.00 90.69 121 LEU A O 1
ATOM 1003 N N . LEU A 1 122 ? -5.106 4.841 12.865 1.00 87.75 122 LEU A N 1
ATOM 1004 C CA . LEU A 1 122 ? -5.963 3.927 13.629 1.00 87.75 122 LEU A CA 1
ATOM 1005 C C . LEU A 1 122 ? -5.216 2.748 14.263 1.00 87.75 122 LEU A C 1
ATOM 1007 O O . LEU A 1 122 ? -5.592 2.289 15.345 1.00 87.75 122 LEU A O 1
ATOM 1011 N N . ALA A 1 123 ? -4.170 2.242 13.608 1.00 88.75 123 ALA A N 1
ATOM 1012 C CA . ALA A 1 123 ? -3.527 0.982 13.973 1.00 88.75 123 ALA A CA 1
ATOM 1013 C C . ALA A 1 123 ? -2.582 1.118 15.178 1.00 88.75 123 ALA A C 1
ATOM 1015 O O . ALA A 1 123 ? -2.132 2.222 15.478 1.00 88.75 123 ALA A O 1
ATOM 1016 N N . PRO A 1 124 ? -2.203 0.029 15.860 1.00 87.81 124 PRO A N 1
ATOM 1017 C CA . PRO A 1 124 ? -1.078 0.029 16.794 1.00 87.81 124 PRO A CA 1
ATOM 1018 C C . PRO A 1 124 ? 0.261 0.303 16.098 1.00 87.81 124 PRO A C 1
ATOM 1020 O O . PRO A 1 124 ? 0.426 0.027 14.910 1.00 87.81 124 PRO A O 1
ATOM 1023 N N . ARG A 1 125 ? 1.250 0.784 16.862 1.00 85.44 125 ARG A N 1
ATOM 1024 C CA . ARG A 1 125 ? 2.577 1.175 16.355 1.00 85.44 125 ARG A CA 1
ATOM 1025 C C . ARG A 1 125 ? 3.251 0.104 15.487 1.00 85.44 125 ARG A C 1
ATOM 1027 O O . ARG A 1 125 ? 3.682 0.420 14.388 1.00 85.44 125 ARG A O 1
ATOM 1034 N N . HIS A 1 126 ? 3.287 -1.150 15.932 1.00 83.75 126 HIS A N 1
ATOM 1035 C CA . HIS A 1 126 ? 3.966 -2.222 15.197 1.00 83.75 126 HIS A CA 1
ATOM 1036 C C . HIS A 1 126 ? 3.349 -2.482 13.805 1.00 83.75 126 HIS A C 1
ATOM 1038 O O . HIS A 1 126 ? 4.079 -2.704 12.843 1.00 83.75 126 HIS A O 1
ATOM 1044 N N . ILE A 1 127 ? 2.020 -2.373 13.658 1.00 89.75 127 ILE A N 1
ATOM 1045 C CA . ILE A 1 127 ? 1.347 -2.474 12.350 1.00 89.75 127 ILE A CA 1
ATOM 1046 C C . ILE A 1 127 ? 1.689 -1.271 11.469 1.00 89.75 127 ILE A C 1
ATOM 1048 O O . ILE A 1 127 ? 1.913 -1.438 10.270 1.00 89.75 127 ILE A O 1
ATOM 1052 N N . ARG A 1 128 ? 1.765 -0.062 12.046 1.00 91.62 128 ARG A N 1
ATOM 1053 C CA . ARG A 1 128 ? 2.192 1.144 11.313 1.00 91.62 128 ARG A CA 1
ATOM 1054 C C . ARG A 1 128 ? 3.599 0.967 10.749 1.00 91.62 128 ARG A C 1
ATOM 1056 O O . ARG A 1 128 ? 3.811 1.223 9.568 1.00 91.62 128 ARG A O 1
ATOM 1063 N N . ASP A 1 129 ? 4.526 0.479 11.568 1.00 88.50 129 ASP A N 1
ATOM 1064 C CA . ASP A 1 129 ? 5.924 0.277 11.181 1.00 88.50 129 ASP A CA 1
ATOM 1065 C C . ASP A 1 129 ? 6.045 -0.763 10.050 1.00 88.50 129 ASP A C 1
ATOM 1067 O O . ASP A 1 129 ? 6.765 -0.549 9.068 1.00 88.50 129 ASP A O 1
ATOM 1071 N N . LEU A 1 130 ? 5.271 -1.853 10.120 1.00 90.06 130 LEU A N 1
ATOM 1072 C CA . LEU A 1 130 ? 5.199 -2.863 9.059 1.00 90.06 130 LEU A CA 1
ATOM 1073 C C . LEU A 1 130 ? 4.563 -2.314 7.772 1.00 90.06 130 LEU A C 1
ATOM 1075 O O . LEU A 1 130 ? 5.086 -2.560 6.687 1.00 90.06 130 LEU A O 1
ATOM 1079 N N . ALA A 1 131 ? 3.490 -1.522 7.864 1.00 92.44 131 ALA A N 1
ATOM 1080 C CA . ALA A 1 131 ? 2.874 -0.872 6.704 1.00 92.44 131 ALA A CA 1
ATOM 1081 C C . ALA A 1 131 ? 3.833 0.115 6.016 1.00 92.44 131 ALA A C 1
ATOM 1083 O O . ALA A 1 131 ? 3.898 0.163 4.787 1.00 92.44 131 ALA A O 1
ATOM 1084 N N . ILE A 1 132 ? 4.604 0.890 6.787 1.00 91.94 132 ILE A N 1
ATOM 1085 C CA . ILE A 1 132 ? 5.667 1.763 6.261 1.00 91.94 132 ILE A CA 1
ATOM 1086 C C . ILE A 1 132 ? 6.722 0.931 5.535 1.00 91.94 132 ILE A C 1
ATOM 1088 O O . ILE A 1 132 ? 7.055 1.221 4.384 1.00 91.94 132 ILE A O 1
ATOM 1092 N N . SER A 1 133 ? 7.197 -0.133 6.179 1.00 89.94 133 SER A N 1
ATOM 1093 C CA . SER A 1 133 ? 8.237 -1.006 5.635 1.00 89.94 133 SER A CA 1
ATOM 1094 C C . SER A 1 133 ? 7.781 -1.685 4.343 1.00 89.94 133 SER A C 1
ATOM 1096 O O . SER A 1 133 ? 8.535 -1.727 3.374 1.00 89.94 133 SER A O 1
ATOM 1098 N N . LEU A 1 134 ? 6.523 -2.128 4.280 1.00 89.81 134 LEU A N 1
ATOM 1099 C CA . LEU A 1 134 ? 5.915 -2.687 3.075 1.00 89.81 134 LEU A CA 1
ATOM 1100 C C . LEU A 1 134 ? 5.905 -1.699 1.914 1.00 89.81 134 LEU A C 1
ATOM 1102 O O . LEU A 1 134 ? 6.306 -2.074 0.815 1.00 89.81 134 LEU A O 1
ATOM 1106 N N . VAL A 1 135 ? 5.492 -0.447 2.127 1.00 90.00 135 VAL A N 1
ATOM 1107 C CA . VAL A 1 135 ? 5.496 0.569 1.060 1.00 90.00 135 VAL A CA 1
ATOM 1108 C C . VAL A 1 135 ? 6.922 0.859 0.581 1.00 90.00 135 VAL A C 1
ATOM 1110 O O . VAL A 1 135 ? 7.164 0.925 -0.628 1.00 90.00 135 VAL A O 1
ATOM 1113 N N . VAL A 1 136 ? 7.881 0.980 1.502 1.00 87.50 136 VAL A N 1
ATOM 1114 C CA . VAL A 1 136 ? 9.291 1.248 1.172 1.00 87.50 136 VAL A CA 1
ATOM 1115 C C . VAL A 1 136 ? 9.911 0.091 0.389 1.00 87.50 136 VAL A C 1
ATOM 1117 O O . VAL A 1 136 ? 10.469 0.307 -0.688 1.00 87.50 136 VAL A O 1
ATOM 1120 N N . GLU A 1 137 ? 9.792 -1.138 0.885 1.00 84.44 137 GLU A N 1
ATOM 1121 C CA . GLU A 1 137 ? 10.385 -2.316 0.244 1.00 84.44 137 GLU A CA 1
ATOM 1122 C C . GLU A 1 137 ? 9.709 -2.644 -1.082 1.00 84.44 137 GLU A C 1
ATOM 1124 O O . GLU A 1 137 ? 10.383 -2.949 -2.071 1.00 84.44 137 GLU A O 1
ATOM 1129 N N . SER A 1 138 ? 8.390 -2.470 -1.152 1.00 82.75 138 SER A N 1
ATOM 1130 C CA . SER A 1 138 ? 7.670 -2.566 -2.416 1.00 82.75 138 SER A CA 1
ATOM 1131 C C . SER A 1 138 ? 8.149 -1.501 -3.399 1.00 82.75 138 SER A C 1
ATOM 1133 O O . SER A 1 138 ? 8.297 -1.792 -4.574 1.00 82.75 138 SER A O 1
ATOM 1135 N N . SER A 1 139 ? 8.490 -0.288 -2.968 1.00 81.06 139 SER A N 1
ATOM 1136 C CA . SER A 1 139 ? 9.024 0.732 -3.886 1.00 81.06 139 SER A CA 1
ATOM 1137 C C . SER A 1 139 ? 10.404 0.372 -4.448 1.00 81.06 139 SER A C 1
ATOM 1139 O O . SER A 1 139 ? 10.722 0.752 -5.575 1.00 81.06 139 SER A O 1
ATOM 1141 N N . ARG A 1 140 ? 11.208 -0.383 -3.690 1.00 79.31 140 ARG A N 1
ATOM 1142 C CA . ARG A 1 140 ? 12.594 -0.757 -4.024 1.00 79.31 140 ARG A CA 1
ATOM 1143 C C . ARG A 1 140 ? 12.734 -2.072 -4.793 1.00 79.31 140 ARG A C 1
ATOM 1145 O O . ARG A 1 140 ? 13.841 -2.412 -5.195 1.00 79.31 140 ARG A O 1
ATOM 1152 N N . GLY A 1 141 ? 11.650 -2.826 -4.972 1.00 67.56 141 GLY A N 1
ATOM 1153 C CA . GLY A 1 141 ? 11.731 -4.186 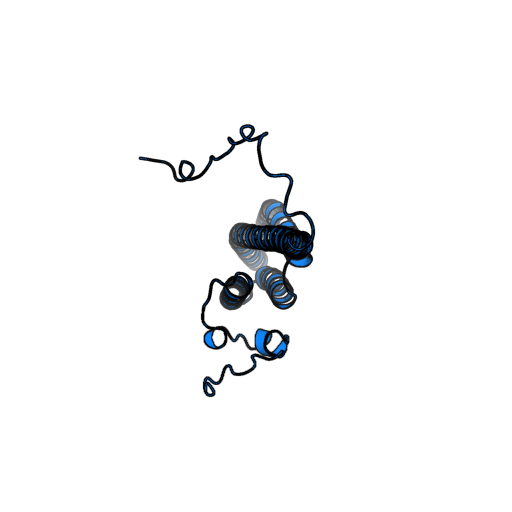-5.513 1.00 67.56 141 GLY A CA 1
ATOM 1154 C C . GLY A 1 141 ? 12.363 -5.201 -4.564 1.00 67.56 141 GLY A C 1
ATOM 1155 O O . GLY A 1 141 ? 12.919 -6.196 -5.020 1.00 67.56 141 GLY A O 1
ATOM 1156 N N . GLY A 1 142 ? 12.280 -4.937 -3.258 1.00 65.38 142 GLY A N 1
ATOM 1157 C CA . GLY A 1 142 ? 12.812 -5.788 -2.199 1.00 65.38 142 GLY A CA 1
ATOM 1158 C C . GLY A 1 142 ? 11.907 -6.969 -1.828 1.00 65.38 142 GLY A C 1
ATOM 1159 O O . GLY A 1 142 ? 10.985 -7.347 -2.552 1.00 65.38 142 GLY A O 1
ATOM 1160 N N . LYS A 1 143 ? 12.183 -7.572 -0.666 1.00 63.75 143 LYS A N 1
ATOM 1161 C CA . LYS A 1 143 ? 11.512 -8.782 -0.152 1.00 63.75 143 LYS A CA 1
ATOM 1162 C C . LYS A 1 143 ? 10.119 -8.464 0.415 1.00 63.75 143 LYS A C 1
ATOM 1164 O O . LYS A 1 143 ? 9.920 -8.487 1.628 1.00 63.75 143 LYS A O 1
ATOM 1169 N N . THR A 1 144 ? 9.146 -8.207 -0.456 1.00 78.31 144 THR A N 1
ATOM 1170 C CA . THR A 1 144 ? 7.758 -7.900 -0.064 1.00 78.31 144 THR A CA 1
ATOM 1171 C C . THR A 1 144 ? 7.026 -9.095 0.546 1.00 78.31 144 THR A C 1
ATOM 1173 O O . THR A 1 144 ? 6.282 -8.912 1.501 1.00 78.31 144 THR A O 1
ATOM 1176 N N . GLY A 1 145 ? 7.281 -10.321 0.071 1.00 80.38 145 GLY A N 1
ATOM 1177 C CA . GLY A 1 145 ? 6.578 -11.532 0.525 1.00 80.38 145 GLY A CA 1
ATOM 1178 C C . GLY A 1 145 ? 6.699 -11.807 2.028 1.00 80.38 145 GLY A C 1
ATOM 1179 O O . GLY A 1 145 ? 5.688 -11.909 2.714 1.00 80.38 145 GLY A O 1
ATOM 1180 N N . ARG A 1 146 ? 7.926 -11.834 2.566 1.00 82.75 146 ARG A N 1
ATOM 1181 C CA . ARG A 1 146 ? 8.149 -12.051 4.007 1.00 82.75 146 ARG A CA 1
ATOM 1182 C C . ARG A 1 146 ? 7.521 -10.941 4.858 1.00 82.75 146 ARG A C 1
ATOM 1184 O O . ARG A 1 146 ? 6.868 -11.226 5.852 1.00 82.75 146 ARG A O 1
ATOM 1191 N N . LEU A 1 147 ? 7.696 -9.677 4.469 1.00 85.69 147 LEU A N 1
ATOM 1192 C CA . LEU A 1 147 ? 7.096 -8.551 5.195 1.00 85.69 147 LEU A CA 1
ATOM 1193 C C . LEU A 1 147 ? 5.565 -8.566 5.127 1.00 85.69 147 LEU A C 1
ATOM 1195 O O . LEU A 1 147 ? 4.908 -8.147 6.074 1.00 85.69 147 LEU A O 1
ATOM 1199 N N . MET A 1 148 ? 4.993 -9.056 4.026 1.00 87.38 148 MET A N 1
ATOM 1200 C CA . MET A 1 148 ? 3.550 -9.225 3.879 1.00 87.38 148 MET A CA 1
ATOM 1201 C C . MET A 1 148 ? 3.032 -10.290 4.844 1.00 87.38 148 MET A C 1
ATOM 1203 O O . MET A 1 148 ? 2.011 -10.076 5.488 1.00 87.38 148 MET A O 1
ATOM 1207 N N . GLU A 1 149 ? 3.734 -11.414 4.977 1.00 87.94 149 GLU A N 1
ATOM 1208 C CA . GLU A 1 149 ? 3.400 -12.458 5.951 1.00 87.94 149 GLU A CA 1
ATOM 1209 C C . GLU A 1 149 ? 3.456 -11.921 7.387 1.00 87.94 149 GLU A C 1
ATOM 1211 O O . GLU A 1 149 ? 2.487 -12.078 8.131 1.00 87.94 149 GLU A O 1
ATOM 1216 N N . GLU A 1 150 ? 4.529 -11.205 7.743 1.00 86.81 150 GLU A N 1
ATOM 1217 C CA . GLU A 1 150 ? 4.676 -10.565 9.059 1.00 86.81 150 GLU A CA 1
ATOM 1218 C C . GLU A 1 150 ? 3.558 -9.535 9.321 1.00 86.81 150 GLU A C 1
ATOM 1220 O O . GLU A 1 150 ? 2.978 -9.499 10.408 1.00 86.81 150 GLU A O 1
ATOM 1225 N N . PHE A 1 151 ? 3.187 -8.734 8.317 1.00 89.62 151 PHE A N 1
ATOM 1226 C CA . PHE A 1 151 ? 2.075 -7.785 8.412 1.00 89.62 151 PHE A CA 1
ATOM 1227 C C . PHE A 1 151 ? 0.722 -8.481 8.597 1.00 89.62 151 PHE A C 1
ATOM 1229 O O . PHE A 1 151 ? -0.064 -8.083 9.455 1.00 89.62 151 PHE A O 1
ATOM 1236 N N . LEU A 1 152 ? 0.439 -9.533 7.824 1.00 88.81 152 LEU A N 1
ATOM 1237 C CA . LEU A 1 152 ? -0.808 -10.293 7.936 1.00 88.81 152 LEU A CA 1
ATOM 1238 C C . LEU A 1 152 ? -0.937 -10.963 9.305 1.00 88.81 152 LEU A C 1
ATOM 1240 O O . LEU A 1 152 ? -2.029 -10.985 9.870 1.00 88.81 152 LEU A O 1
ATOM 1244 N N . GLN A 1 153 ? 0.164 -11.478 9.847 1.00 85.69 153 GLN A N 1
ATOM 1245 C CA . GLN A 1 153 ? 0.205 -12.050 11.188 1.00 85.69 153 GLN A CA 1
ATOM 1246 C C . GLN A 1 153 ? -0.071 -10.990 12.261 1.00 85.69 153 GLN A C 1
ATOM 1248 O O . GLN A 1 153 ? -0.925 -11.200 13.121 1.00 85.69 153 GLN A O 1
ATOM 1253 N N . ALA A 1 154 ? 0.559 -9.816 12.162 1.00 85.19 154 ALA A N 1
ATOM 1254 C CA . ALA A 1 154 ? 0.297 -8.701 13.069 1.00 85.19 154 ALA A CA 1
ATOM 1255 C C . ALA A 1 154 ? -1.166 -8.223 13.009 1.00 85.19 154 ALA A C 1
ATOM 1257 O O . ALA A 1 154 ? -1.775 -7.965 14.044 1.00 85.19 154 ALA A O 1
ATOM 1258 N N . VAL A 1 155 ? -1.765 -8.162 11.815 1.00 88.62 155 VAL A N 1
ATOM 1259 C CA . VAL A 1 155 ? -3.190 -7.829 11.647 1.00 88.62 155 VAL A CA 1
ATOM 1260 C C . VAL A 1 155 ? -4.090 -8.879 12.294 1.00 88.62 155 VAL A C 1
ATOM 1262 O O . VAL A 1 155 ? -5.040 -8.526 12.990 1.00 88.62 155 VAL A O 1
ATOM 1265 N N . ARG A 1 156 ? -3.813 -10.173 12.093 1.00 83.50 156 ARG A N 1
ATOM 1266 C CA . ARG A 1 156 ? -4.606 -11.244 12.719 1.00 83.50 156 ARG A CA 1
ATOM 1267 C C . ARG A 1 156 ? -4.560 -11.167 14.235 1.00 83.50 156 ARG A C 1
ATOM 1269 O O . ARG A 1 156 ? -5.590 -11.391 14.874 1.00 83.50 156 ARG A O 1
ATOM 1276 N N . PHE A 1 157 ? -3.389 -10.829 14.762 1.00 83.06 157 PHE A N 1
ATOM 1277 C CA . PHE A 1 157 ? -3.165 -10.614 16.176 1.00 83.06 157 PHE A CA 1
ATOM 1278 C C . PHE A 1 157 ? -3.954 -9.409 16.713 1.00 83.06 157 PHE A C 1
ATOM 1280 O O . PHE A 1 157 ? -4.738 -9.573 17.645 1.00 83.06 157 PHE A O 1
ATOM 1287 N N . ASP A 1 158 ? -3.831 -8.228 16.094 1.00 85.12 158 ASP A N 1
ATOM 1288 C CA . ASP A 1 158 ? -4.570 -7.020 16.511 1.00 85.12 158 ASP A CA 1
ATOM 1289 C C . ASP A 1 158 ? -6.092 -7.220 16.475 1.00 85.12 158 ASP A C 1
ATOM 1291 O O . ASP A 1 158 ? -6.807 -6.752 17.360 1.00 85.12 158 ASP A O 1
ATOM 1295 N N . LEU A 1 159 ? -6.591 -7.966 15.486 1.00 83.06 159 LEU A N 1
ATOM 1296 C CA . LEU A 1 159 ? -8.016 -8.267 15.350 1.00 83.06 159 LEU A CA 1
ATOM 1297 C C . LEU A 1 159 ? -8.495 -9.427 16.243 1.00 83.06 159 LEU A C 1
ATOM 1299 O O . LEU A 1 159 ? -9.682 -9.751 16.215 1.00 83.06 159 LEU A O 1
ATOM 1303 N N . GLY A 1 160 ? -7.608 -10.069 17.014 1.00 77.12 160 GLY A N 1
ATOM 1304 C CA . GLY A 1 160 ? -7.953 -11.190 17.897 1.00 77.12 160 GLY A CA 1
ATOM 1305 C C . GLY A 1 160 ? -8.411 -12.452 17.156 1.00 77.12 160 GLY A C 1
ATOM 1306 O O . GLY A 1 160 ? -9.202 -13.228 17.684 1.00 77.12 160 GLY A O 1
ATOM 1307 N N . THR A 1 161 ? -7.957 -12.638 15.914 1.00 68.94 161 THR A N 1
ATOM 1308 C CA . THR A 1 161 ? -8.339 -13.772 15.049 1.00 68.94 161 THR A CA 1
ATOM 1309 C C . THR A 1 161 ? -7.347 -14.937 15.075 1.00 68.94 161 THR A C 1
ATOM 1311 O O . THR A 1 161 ? -7.650 -15.988 14.513 1.00 68.94 161 THR A O 1
ATOM 1314 N N . ASP A 1 162 ? -6.194 -14.772 15.730 1.00 60.62 162 ASP A N 1
ATOM 1315 C CA . ASP A 1 162 ? -5.196 -15.826 15.946 1.00 60.62 162 ASP A CA 1
ATOM 1316 C C . ASP A 1 162 ? -5.156 -16.211 17.441 1.00 60.62 162 ASP A C 1
ATOM 1318 O O . ASP A 1 162 ? -4.992 -15.320 18.279 1.00 60.62 162 ASP A O 1
ATOM 1322 N N . PRO A 1 163 ? -5.328 -17.496 17.810 1.00 53.81 163 PRO A N 1
ATOM 1323 C CA . PRO A 1 163 ? -5.409 -17.913 19.210 1.00 53.81 163 PRO A CA 1
ATOM 1324 C C . PRO A 1 163 ? -4.050 -18.054 19.915 1.00 53.81 163 PRO A C 1
ATOM 1326 O O . PRO A 1 163 ? -4.033 -18.187 21.137 1.00 53.81 163 PRO A O 1
ATOM 1329 N N . ASP A 1 164 ? -2.921 -18.035 19.193 1.00 54.09 164 ASP A N 1
ATOM 1330 C CA . ASP A 1 164 ? -1.601 -18.312 19.776 1.00 54.09 164 ASP A CA 1
ATOM 1331 C C . ASP A 1 164 ? -0.618 -17.132 19.656 1.00 54.09 164 ASP A C 1
ATOM 1333 O O . ASP A 1 164 ? 0.096 -16.941 18.669 1.00 54.09 164 ASP A O 1
ATOM 1337 N N . LEU A 1 165 ? -0.573 -16.356 20.739 1.00 49.41 165 LEU A N 1
ATOM 1338 C CA . LEU A 1 165 ? 0.316 -15.221 20.993 1.00 49.41 165 LEU A CA 1
ATOM 1339 C C . LEU A 1 165 ? 1.814 -15.558 20.849 1.00 49.41 165 LEU A C 1
ATOM 1341 O O . LEU A 1 165 ? 2.586 -14.700 20.430 1.00 49.41 165 LEU A O 1
ATOM 1345 N N . ARG A 1 166 ? 2.242 -16.782 21.199 1.00 46.22 166 ARG A N 1
ATOM 1346 C CA . ARG A 1 166 ? 3.667 -17.176 21.188 1.00 46.22 166 ARG A CA 1
ATOM 1347 C C . ARG A 1 166 ? 4.111 -17.734 19.842 1.00 46.22 166 ARG A C 1
ATOM 1349 O O . ARG A 1 166 ? 5.257 -17.529 19.455 1.00 46.22 166 ARG A O 1
ATOM 1356 N N . ALA A 1 167 ? 3.212 -18.388 19.110 1.00 46.47 167 ALA A N 1
ATOM 1357 C CA . ALA A 1 167 ? 3.482 -18.810 17.737 1.00 46.47 167 ALA A CA 1
ATOM 1358 C C . ALA A 1 167 ? 3.544 -17.615 16.764 1.00 46.47 167 ALA A C 1
ATOM 1360 O O . ALA A 1 167 ? 4.201 -17.696 15.725 1.00 46.47 167 ALA A O 1
ATOM 1361 N N . ALA A 1 168 ? 2.895 -16.496 17.113 1.00 42.75 168 ALA A N 1
ATOM 1362 C CA . ALA A 1 168 ? 2.855 -15.281 16.304 1.00 42.75 168 ALA A CA 1
ATOM 1363 C C . ALA A 1 168 ? 4.083 -14.356 16.427 1.00 42.75 168 ALA A C 1
ATOM 1365 O O . ALA A 1 168 ? 4.119 -13.298 15.796 1.00 42.75 168 ALA A O 1
ATOM 1366 N N . GLY A 1 169 ? 5.077 -14.738 17.236 1.00 43.72 169 GLY A N 1
ATOM 1367 C CA . GLY A 1 169 ? 6.244 -13.932 17.588 1.00 43.72 169 GLY A CA 1
ATOM 1368 C C . GLY A 1 169 ? 7.167 -13.616 16.410 1.00 43.72 169 GLY A C 1
ATOM 1369 O O . GLY A 1 169 ? 8.193 -14.263 16.211 1.00 43.72 169 GLY A O 1
ATOM 1370 N N . SER A 1 170 ? 6.850 -12.564 15.654 1.00 49.44 170 SER A N 1
ATOM 1371 C CA . SER A 1 170 ? 7.880 -11.813 14.936 1.00 49.44 170 SER A CA 1
ATOM 1372 C C . SER A 1 170 ? 8.808 -11.152 15.973 1.00 49.44 170 SER A C 1
ATOM 1374 O O . SER A 1 170 ? 8.300 -10.566 16.934 1.00 49.44 170 SER A O 1
ATOM 1376 N N . PRO A 1 171 ? 10.144 -11.163 15.789 1.00 50.53 171 PRO A N 1
ATOM 1377 C CA . PRO A 1 171 ? 11.100 -10.494 16.684 1.00 50.53 171 PRO A CA 1
ATOM 1378 C C . PRO A 1 171 ? 10.772 -9.014 16.937 1.00 50.53 171 PRO A C 1
ATOM 1380 O O . PRO A 1 171 ? 11.086 -8.464 17.991 1.00 50.53 171 PRO A O 1
ATOM 1383 N N . LEU A 1 172 ? 10.088 -8.364 15.988 1.00 45.34 172 LEU A N 1
ATOM 1384 C CA . LEU A 1 172 ? 9.618 -6.988 16.130 1.00 45.34 172 LEU A CA 1
ATOM 1385 C C . LEU A 1 172 ? 8.498 -6.852 17.175 1.00 45.34 172 LEU A C 1
ATOM 1387 O O . LEU A 1 172 ? 8.471 -5.855 17.895 1.00 45.34 172 LEU A O 1
ATOM 1391 N N . LEU A 1 173 ? 7.621 -7.851 17.326 1.00 49.12 173 LEU A N 1
ATOM 1392 C CA . LEU A 1 173 ? 6.548 -7.838 18.325 1.00 49.12 173 LEU A CA 1
ATOM 1393 C C . LEU A 1 173 ? 7.095 -7.993 19.751 1.00 49.12 173 LEU A C 1
ATOM 1395 O O . LEU A 1 173 ? 6.654 -7.267 20.643 1.00 49.12 173 LEU A O 1
ATOM 1399 N N . GLU A 1 174 ? 8.112 -8.837 19.947 1.00 51.84 174 GLU A N 1
ATOM 1400 C CA . GLU A 1 174 ? 8.814 -8.984 21.234 1.00 51.84 174 GLU A CA 1
ATOM 1401 C C . GLU A 1 174 ? 9.514 -7.683 21.655 1.00 51.84 174 GLU A C 1
ATOM 1403 O O . GLU A 1 174 ? 9.440 -7.275 22.813 1.00 51.84 174 GLU A O 1
ATOM 1408 N N . THR A 1 175 ? 10.124 -6.972 20.700 1.00 49.12 175 THR A N 1
ATOM 1409 C CA . THR A 1 175 ? 10.767 -5.669 20.957 1.00 49.12 175 THR A CA 1
ATOM 1410 C C . THR A 1 175 ? 9.795 -4.492 21.077 1.00 49.12 175 THR A C 1
ATOM 1412 O O . THR A 1 175 ? 10.165 -3.448 21.607 1.00 49.12 175 THR A O 1
ATOM 1415 N N . SER A 1 176 ? 8.550 -4.635 20.610 1.00 51.59 176 SER A N 1
ATOM 1416 C CA . SER A 1 176 ? 7.556 -3.549 20.596 1.00 51.59 176 SER A CA 1
ATOM 1417 C C . SER A 1 176 ? 6.837 -3.324 21.932 1.00 51.59 176 SER A C 1
ATOM 1419 O O . SER A 1 176 ? 6.002 -2.425 22.027 1.00 51.59 176 SER A O 1
ATOM 1421 N N . GLY A 1 177 ? 7.131 -4.135 22.954 1.00 48.28 177 GLY A N 1
ATOM 1422 C CA . GLY A 1 177 ? 6.506 -4.038 24.277 1.00 48.28 177 GLY A CA 1
ATOM 1423 C C . GLY A 1 177 ? 5.079 -4.593 24.351 1.00 48.28 177 GLY A C 1
ATOM 1424 O O . GLY A 1 177 ? 4.509 -4.642 25.432 1.00 48.28 177 GLY A O 1
ATOM 1425 N N . VAL A 1 178 ? 4.510 -5.080 23.240 1.00 47.66 178 VAL A N 1
ATOM 1426 C CA . VAL A 1 178 ? 3.146 -5.651 23.174 1.00 47.66 178 VAL A CA 1
ATOM 1427 C C . VAL A 1 178 ? 2.966 -6.867 24.097 1.00 47.66 178 VAL A C 1
ATOM 1429 O O . VAL A 1 178 ? 1.861 -7.129 24.558 1.00 47.66 178 VAL A O 1
ATOM 1432 N N . PHE A 1 179 ? 4.054 -7.573 24.414 1.00 51.38 179 PHE A N 1
ATOM 1433 C CA . PHE A 1 179 ? 4.071 -8.704 25.348 1.00 51.38 179 PHE A CA 1
ATOM 1434 C C . PHE A 1 179 ? 4.664 -8.374 26.727 1.00 51.38 179 PHE A C 1
ATOM 1436 O O . PHE A 1 179 ? 4.815 -9.278 27.546 1.00 51.38 179 PHE A O 1
ATOM 1443 N N . GLN A 1 180 ? 5.060 -7.121 26.985 1.00 47.28 180 GLN A N 1
ATOM 1444 C CA . GLN A 1 180 ? 5.797 -6.770 28.207 1.00 47.28 180 GLN A CA 1
ATOM 1445 C C . GLN A 1 180 ? 4.910 -6.479 29.424 1.00 47.28 180 GLN A C 1
ATOM 1447 O O . GLN A 1 180 ? 5.437 -6.447 30.532 1.00 47.28 180 GLN A O 1
ATOM 1452 N N . ASP A 1 181 ? 3.587 -6.396 29.265 1.00 43.81 181 ASP A N 1
ATOM 1453 C CA . ASP A 1 181 ? 2.673 -6.220 30.395 1.00 43.81 181 ASP A CA 1
ATOM 1454 C C . ASP A 1 181 ? 1.886 -7.502 30.698 1.00 43.81 181 ASP A C 1
ATOM 1456 O O . ASP A 1 181 ? 0.899 -7.840 30.049 1.00 43.81 181 ASP A O 1
ATOM 1460 N N . GLY A 1 182 ? 2.373 -8.211 31.720 1.00 44.69 182 GLY A N 1
ATOM 1461 C CA . GLY A 1 182 ? 1.601 -9.005 32.676 1.00 44.69 182 GLY A CA 1
ATOM 1462 C C . GLY A 1 182 ? 0.408 -9.802 32.150 1.00 44.69 182 GLY A C 1
ATOM 1463 O O . GLY A 1 182 ? -0.737 -9.386 32.306 1.00 44.69 182 GLY A O 1
ATOM 1464 N N . VAL A 1 183 ? 0.652 -11.040 31.719 1.00 38.00 183 VAL A N 1
ATOM 1465 C CA . VAL A 1 183 ? -0.314 -12.108 32.004 1.00 38.00 183 VAL A CA 1
ATOM 1466 C C . VAL A 1 183 ? -0.034 -12.544 33.445 1.00 38.00 183 VAL A C 1
ATOM 1468 O O . VAL A 1 183 ? 0.974 -13.223 33.660 1.00 38.00 183 VAL A O 1
ATOM 1471 N N . PRO A 1 184 ? -0.841 -12.163 34.458 1.00 40.81 184 PRO A N 1
ATOM 1472 C CA . PRO A 1 184 ? -0.788 -12.886 35.716 1.00 40.81 184 PRO A CA 1
ATOM 1473 C C . PRO A 1 184 ? -1.113 -14.337 35.376 1.00 40.81 184 PRO A C 1
ATOM 1475 O O . PRO A 1 184 ? -2.131 -14.617 34.738 1.00 40.81 184 PRO A O 1
ATOM 1478 N N . SER A 1 185 ? -0.216 -15.255 35.735 1.00 41.38 185 SER A N 1
ATOM 1479 C CA . SER A 1 185 ? -0.524 -16.672 35.647 1.00 41.38 185 SER A CA 1
ATOM 1480 C C . SER A 1 185 ? -1.791 -16.893 36.464 1.00 41.38 185 SER A C 1
ATOM 1482 O O . SER A 1 185 ? -1.764 -16.810 37.692 1.00 41.38 185 SER A O 1
ATOM 1484 N N . LEU A 1 186 ? -2.904 -17.166 35.786 1.00 38.41 186 LEU A N 1
ATOM 1485 C CA . LEU A 1 186 ? -4.011 -17.904 36.371 1.00 38.41 186 LEU A CA 1
ATOM 1486 C C . LEU A 1 186 ? -3.492 -19.323 36.613 1.00 38.41 186 LEU A C 1
ATOM 1488 O O . LEU A 1 186 ? -3.814 -20.259 35.887 1.00 38.41 186 LEU A O 1
ATOM 1492 N N . SER A 1 187 ? -2.617 -19.454 37.606 1.00 39.84 187 SER A N 1
ATOM 1493 C CA . SER A 1 187 ? -2.437 -20.709 38.300 1.00 39.84 187 SER A CA 1
ATOM 1494 C C . SER A 1 187 ? -3.726 -20.893 39.076 1.00 39.84 187 SER A C 1
ATOM 1496 O O . SER A 1 187 ? -3.977 -20.233 40.083 1.00 39.84 187 SER A O 1
ATOM 1498 N N . ALA A 1 188 ? -4.585 -21.723 38.496 1.00 47.97 188 ALA A N 1
ATOM 1499 C CA . ALA A 1 188 ? -5.501 -22.535 39.258 1.00 47.97 188 ALA A CA 1
ATOM 1500 C C . ALA A 1 188 ? -4.722 -23.146 40.427 1.00 47.97 188 ALA A C 1
ATOM 1502 O O . ALA A 1 188 ? -3.683 -23.758 40.196 1.00 47.97 188 ALA A O 1
ATOM 1503 N N . ASP A 1 189 ? -5.167 -22.834 41.639 1.00 48.03 189 ASP A N 1
ATOM 1504 C CA . ASP A 1 189 ? -5.201 -23.698 42.822 1.00 48.03 189 ASP A CA 1
ATOM 1505 C C . ASP A 1 189 ? -5.300 -22.791 44.051 1.00 48.03 189 ASP A C 1
ATOM 1507 O O . ASP A 1 189 ? -4.299 -22.325 44.582 1.00 48.03 189 ASP A O 1
ATOM 1511 N N . ASP A 1 190 ? -6.540 -22.445 44.410 1.00 44.78 190 ASP A N 1
ATOM 1512 C CA . ASP A 1 190 ? -7.010 -22.463 45.802 1.00 44.78 190 ASP A CA 1
ATOM 1513 C C . ASP A 1 190 ? -8.494 -22.054 45.862 1.00 44.78 190 ASP A C 1
ATOM 1515 O O . ASP A 1 190 ? -8.876 -20.883 45.916 1.00 44.78 190 ASP A O 1
ATOM 1519 N N . GLN A 1 191 ? -9.354 -23.070 45.833 1.00 33.22 191 GLN A N 1
ATOM 1520 C CA . GLN A 1 191 ? -10.631 -23.092 46.545 1.00 33.22 191 GLN A CA 1
ATOM 1521 C C . GLN A 1 191 ? -10.819 -24.511 47.097 1.00 33.22 191 GLN A C 1
ATOM 1523 O O . GLN A 1 191 ? -10.596 -25.455 46.334 1.00 33.22 191 GLN A O 1
ATOM 1528 N N . PRO A 1 192 ? -11.409 -24.710 48.287 1.00 44.91 192 PRO A N 1
ATOM 1529 C CA . PRO A 1 192 ? -11.425 -23.903 49.512 1.00 44.91 192 PRO A CA 1
ATOM 1530 C C . PRO A 1 192 ? -10.469 -24.420 50.608 1.00 44.91 192 PRO A C 1
ATOM 1532 O O . PRO A 1 192 ? -10.106 -25.618 50.584 1.00 44.91 192 PRO A O 1
#

pLDDT: mean 71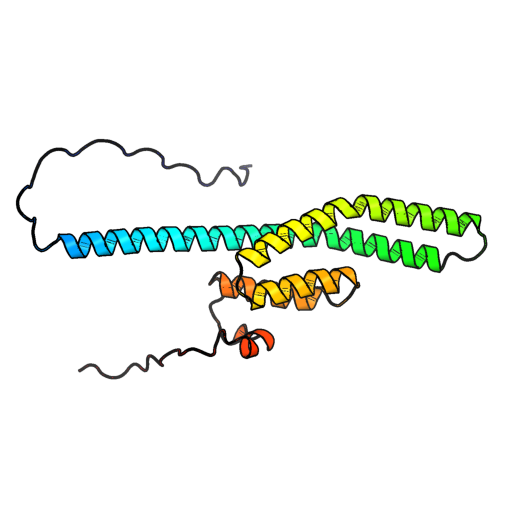.71, std 21.49, range [30.45, 96.12]

Radius of gyration: 26.51 Å; chains: 1; bounding box: 70×32×81 Å

Organism: NCBI:txid714109